Protein AF-A0A061NZW1-F1 (afdb_monomer_lite)

pLDDT: mean 77.8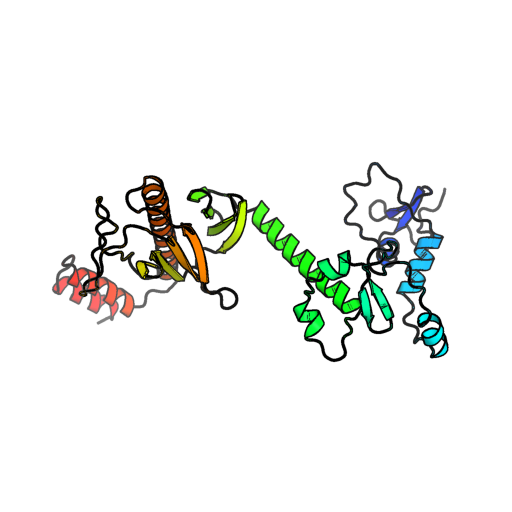5, std 17.26, range [35.78, 98.38]

Secondary structure (DSSP, 8-state):
----B-TTT-PBPPTTSEEE-TTS-EEEHHHHHHTT--SGGGGTTTSS-----HHHHHHHHHHHH------HHHHHHHTSS---B-TTT-PBP-TTPEE-GGG-EE-HHHHHHTT--HHHHHH-TT----HHHHHHHHHHHHHHHHHHHHHHHH---SEEETTTEEEETTTTEEEEEETTEEEEEEEGGGEEEEEEEETTEEEEEEETTEEEEETTTTSTT----SS--S--PPPSEES-EEEEEEES-SSS-EEEEEEE-S-EETTSHHHHHHHHHHHHHHHHHHHHHHHHHHHHHTTS---HHHHHHHHHHHHHTTSS-HHHHHHHHHHHHT-

Foldseek 3Di:
DPQCAAPQPRHHDDPPAWDQAQVRRTHGNVLVVLLVDDPVCVVVPPPDHHHDDPVSSVVSNVVSPDPDDDDPVNLVVLPDPDPQAAPPPRDGEDPQWDAAPSRHTHHPVLQVLLVDDPVNQVPDDVGGDDPVSSVVSNVVSVVVVVVQVVVQVPADFPDDLQQAKGARPPQQKIAGGDSNGGDDIGHLLFFAKKFKAWVRDGQWIDGAPGDIDGPVLPPPPPDPDDDDPDDDPPDQWTQWIWMWTATNDPVDGTDIRTLHNHTDGCPDPSNVSSSVSVVVVNVVSNVSNVVSNVVVVVPDPQQLVNVLVVLVVCVVVVVDDPVVSVVSNCVSVVD

Structure (mmCIF, N/CA/C/O backbone):
data_AF-A0A061NZW1-F1
#
_entry.id   AF-A0A061NZW1-F1
#
loop_
_atom_site.group_PDB
_atom_site.id
_atom_site.type_symbol
_atom_site.label_atom_id
_atom_site.label_alt_id
_atom_site.label_comp_id
_atom_site.label_asym_id
_atom_site.label_entity_id
_atom_site.label_seq_id
_atom_site.pdbx_PDB_ins_code
_atom_site.Cartn_x
_atom_site.Cartn_y
_atom_site.Cartn_z
_atom_site.occupancy
_atom_site.B_iso_or_equiv
_atom_site.auth_seq_id
_atom_site.auth_comp_id
_atom_site.auth_asym_id
_atom_site.auth_atom_id
_atom_site.pdbx_PDB_model_num
ATOM 1 N N . MET A 1 1 ? 26.949 32.125 -50.265 1.00 41.19 1 MET A N 1
ATOM 2 C CA . MET A 1 1 ? 26.186 31.851 -49.025 1.00 41.19 1 MET A CA 1
ATOM 3 C C . MET A 1 1 ? 25.971 30.346 -48.942 1.00 41.19 1 MET A C 1
ATOM 5 O O . MET A 1 1 ? 25.407 29.802 -49.881 1.00 41.19 1 MET A O 1
ATOM 9 N N . LYS A 1 2 ? 26.502 29.656 -47.920 1.00 48.50 2 LYS A N 1
ATOM 10 C CA . LYS A 1 2 ? 26.356 28.191 -47.797 1.00 48.50 2 LYS A CA 1
ATOM 11 C C . LYS A 1 2 ? 24.869 27.856 -47.630 1.00 48.50 2 LYS A C 1
ATOM 13 O O . LYS A 1 2 ? 24.213 28.445 -46.773 1.00 48.50 2 LYS A O 1
ATOM 18 N N . GLN A 1 3 ? 24.340 26.985 -48.485 1.00 53.84 3 GLN A N 1
ATOM 19 C CA . GLN A 1 3 ? 22.943 26.557 -48.442 1.00 53.84 3 GLN A CA 1
ATOM 20 C C . GLN A 1 3 ? 22.656 25.909 -47.078 1.00 53.84 3 GLN A C 1
ATOM 22 O O . GLN A 1 3 ? 23.404 25.052 -46.618 1.00 53.84 3 GLN A O 1
ATOM 27 N N . ASN A 1 4 ? 21.609 26.379 -46.396 1.00 74.00 4 ASN A N 1
ATOM 28 C CA . ASN A 1 4 ? 21.167 25.854 -45.102 1.00 74.00 4 ASN A CA 1
ATOM 29 C C . ASN A 1 4 ? 20.227 24.667 -45.356 1.00 74.00 4 ASN A C 1
ATOM 31 O O . ASN A 1 4 ? 19.026 24.770 -45.114 1.00 74.00 4 ASN A O 1
ATOM 35 N N . THR A 1 5 ? 20.761 23.598 -45.944 1.00 81.25 5 THR A N 1
ATOM 36 C CA . THR A 1 5 ? 20.025 22.396 -46.358 1.00 81.25 5 THR A CA 1
ATOM 37 C C . THR A 1 5 ? 20.584 21.155 -45.669 1.00 81.25 5 THR A C 1
ATOM 39 O O . THR A 1 5 ? 21.762 21.111 -45.315 1.00 81.25 5 THR A O 1
ATOM 42 N N . CYS A 1 6 ? 19.736 20.156 -45.436 1.00 82.12 6 CYS A N 1
ATOM 43 C CA . CYS A 1 6 ? 20.145 18.884 -44.861 1.00 82.12 6 CYS A CA 1
ATOM 44 C C . CYS A 1 6 ? 21.079 18.160 -45.842 1.00 82.12 6 CYS A C 1
ATOM 46 O O . CYS A 1 6 ? 20.743 18.064 -47.017 1.00 82.12 6 CYS A O 1
ATOM 48 N N . PRO A 1 7 ? 22.227 17.618 -45.416 1.00 82.44 7 PRO A N 1
ATOM 49 C CA . PRO A 1 7 ? 23.096 16.866 -46.318 1.00 82.44 7 PRO A CA 1
ATOM 50 C C . PRO A 1 7 ? 22.518 15.501 -46.730 1.00 82.44 7 PRO A C 1
ATOM 52 O O . PRO A 1 7 ? 23.027 14.920 -47.679 1.00 82.44 7 PRO A O 1
ATOM 55 N N . ILE A 1 8 ? 21.483 15.001 -46.038 1.00 82.56 8 ILE A N 1
ATOM 56 C CA . ILE A 1 8 ? 20.879 13.682 -46.290 1.00 82.56 8 ILE A CA 1
ATOM 57 C C . ILE A 1 8 ? 19.712 13.780 -47.284 1.00 82.56 8 ILE A C 1
ATOM 59 O O . ILE A 1 8 ? 19.741 13.099 -48.300 1.00 82.56 8 ILE A O 1
ATOM 63 N N . CYS A 1 9 ? 18.724 14.652 -47.047 1.00 82.94 9 CYS A N 1
ATOM 64 C CA . CYS A 1 9 ? 17.590 14.836 -47.972 1.00 82.94 9 CYS A CA 1
ATOM 65 C C . CYS A 1 9 ? 17.645 16.098 -48.831 1.00 82.94 9 CYS A C 1
ATOM 67 O O . CYS A 1 9 ? 16.766 16.312 -49.657 1.00 82.94 9 CYS A O 1
ATOM 69 N N . HIS A 1 10 ? 18.632 16.969 -48.621 1.00 81.69 10 HIS A N 1
ATOM 70 C CA . HIS A 1 10 ? 18.763 18.254 -49.318 1.00 81.69 10 HIS A CA 1
ATOM 71 C C . HIS A 1 10 ? 17.645 19.281 -49.047 1.00 81.69 10 HIS A C 1
ATOM 73 O O . HIS A 1 10 ? 17.686 20.382 -49.598 1.00 81.69 10 HIS A O 1
ATOM 79 N N . ASP A 1 11 ? 16.729 19.007 -48.110 1.00 79.62 11 ASP A N 1
ATOM 80 C CA . ASP A 1 11 ? 15.683 19.951 -47.703 1.00 79.62 11 ASP A CA 1
ATOM 81 C C . ASP A 1 11 ? 16.214 21.138 -46.901 1.00 79.62 11 ASP A C 1
ATOM 83 O O . ASP A 1 11 ? 17.202 21.051 -46.167 1.00 79.62 11 ASP A O 1
ATOM 87 N N . LYS A 1 12 ? 15.511 22.270 -46.989 1.00 80.38 12 LYS A N 1
ATOM 88 C CA . LYS A 1 12 ? 15.866 23.508 -46.287 1.00 80.38 12 LYS A CA 1
ATOM 89 C C . LYS A 1 12 ? 15.671 23.355 -44.773 1.00 80.38 12 LYS A C 1
ATOM 91 O O . LYS A 1 12 ? 14.577 23.083 -44.291 1.00 80.38 12 LYS A O 1
ATOM 96 N N . LEU A 1 13 ? 16.730 23.597 -44.011 1.00 75.94 13 LEU A N 1
ATOM 97 C CA . LEU A 1 13 ? 16.750 23.463 -42.558 1.00 75.94 13 LEU A CA 1
ATOM 98 C C . LEU A 1 13 ? 16.094 24.675 -41.878 1.00 75.94 13 LEU A C 1
ATOM 100 O O . LEU A 1 13 ? 16.506 25.819 -42.098 1.00 75.94 13 LEU A O 1
ATOM 104 N N . SER A 1 14 ? 15.102 24.435 -41.016 1.00 68.00 14 SER A N 1
ATOM 105 C CA . SER A 1 14 ? 14.501 25.470 -40.162 1.00 68.00 14 SER A CA 1
ATOM 106 C C . SER A 1 14 ? 15.333 25.688 -38.888 1.00 68.00 14 SER A C 1
ATOM 108 O O . SER A 1 14 ? 16.038 24.791 -38.433 1.00 68.00 14 SER A O 1
ATOM 110 N N . LEU A 1 15 ? 15.277 26.888 -38.297 1.00 56.81 15 LEU A N 1
ATOM 111 C CA . LEU A 1 15 ? 16.115 27.279 -37.147 1.00 56.81 15 LEU A CA 1
ATOM 112 C C . LEU A 1 15 ? 15.910 26.426 -35.878 1.00 56.81 15 LEU A C 1
ATOM 114 O O . LEU A 1 15 ? 16.793 26.422 -35.024 1.00 56.81 15 LEU A O 1
ATOM 118 N N . PHE A 1 16 ? 14.789 25.706 -35.764 1.00 54.50 16 PHE A N 1
ATOM 119 C CA . PHE A 1 16 ? 14.368 25.036 -34.527 1.00 54.50 16 PHE A CA 1
ATOM 120 C C . PHE A 1 16 ? 14.287 23.503 -34.616 1.00 54.50 16 PHE A C 1
ATOM 122 O O . PHE A 1 16 ? 14.011 22.871 -33.603 1.00 54.50 16 PHE A O 1
ATOM 129 N N . LYS A 1 17 ? 14.551 22.903 -35.788 1.00 67.44 17 LYS A N 1
ATOM 130 C CA . LYS A 1 17 ? 14.454 21.444 -36.017 1.00 67.44 17 LYS A CA 1
ATOM 131 C C . LYS A 1 17 ? 15.720 20.859 -36.647 1.00 67.44 17 LYS A C 1
ATOM 133 O O . LYS A 1 17 ? 15.669 20.146 -37.651 1.00 67.44 17 LYS A O 1
ATOM 138 N N . THR A 1 18 ? 16.882 21.235 -36.110 1.00 71.94 18 THR A N 1
ATOM 139 C CA . THR A 1 18 ? 18.181 20.746 -36.594 1.00 71.94 18 THR A CA 1
ATOM 140 C C . THR A 1 18 ? 19.082 20.265 -35.475 1.00 71.94 18 THR A C 1
ATOM 142 O O . THR A 1 18 ? 19.218 20.952 -34.463 1.00 71.94 18 THR A O 1
ATOM 145 N N . VAL A 1 19 ? 19.805 19.181 -35.730 1.00 75.19 19 VAL A N 1
ATOM 146 C CA . VAL A 1 19 ? 20.855 18.641 -34.865 1.00 75.19 19 VAL A CA 1
ATOM 147 C C . VAL A 1 19 ? 22.222 18.948 -35.484 1.00 75.19 19 VAL A C 1
ATOM 149 O O . VAL A 1 19 ? 22.425 18.748 -36.680 1.00 75.19 19 VAL A O 1
ATOM 152 N N . LYS A 1 20 ? 23.168 19.470 -34.691 1.00 76.75 20 LYS A N 1
ATOM 153 C CA . LYS A 1 20 ? 24.569 19.654 -35.121 1.00 76.75 20 LYS A CA 1
ATOM 154 C C . LYS A 1 20 ? 25.376 18.398 -34.823 1.00 76.75 20 LYS A C 1
ATOM 156 O O . LYS A 1 20 ? 25.388 17.966 -33.677 1.00 76.75 20 LYS A O 1
ATOM 161 N N . ILE A 1 21 ? 26.083 17.854 -35.801 1.00 74.50 21 ILE A N 1
ATOM 162 C CA . ILE A 1 21 ? 26.919 16.657 -35.630 1.00 74.50 21 ILE A CA 1
ATOM 163 C C . ILE A 1 21 ? 28.394 17.023 -35.362 1.00 74.50 21 ILE A C 1
ATOM 165 O O . ILE A 1 21 ? 28.720 18.202 -35.196 1.00 74.50 21 ILE A O 1
ATOM 169 N N . LYS A 1 22 ? 29.286 16.025 -35.271 1.00 70.19 22 LYS A N 1
ATOM 170 C CA . LYS A 1 22 ? 30.676 16.152 -34.781 1.00 70.19 22 LYS A CA 1
ATOM 171 C C . LYS A 1 22 ? 31.512 17.242 -35.456 1.00 70.19 22 LYS A C 1
ATOM 173 O O . LYS A 1 22 ? 32.289 17.933 -34.795 1.00 70.19 22 LYS A O 1
ATOM 178 N N . ASP A 1 23 ? 31.355 17.390 -36.763 1.00 70.94 23 ASP A N 1
ATOM 179 C CA . ASP A 1 23 ? 32.070 18.349 -37.613 1.00 70.94 23 ASP A CA 1
ATOM 180 C C . ASP A 1 23 ? 31.395 19.739 -37.664 1.00 70.94 23 ASP A C 1
ATOM 182 O O . ASP A 1 23 ? 31.887 20.656 -38.321 1.00 70.94 23 ASP A O 1
ATOM 186 N N . GLY A 1 24 ? 30.282 19.919 -36.942 1.00 71.00 24 GLY A N 1
ATOM 187 C CA . GLY A 1 24 ? 29.481 21.141 -36.921 1.00 71.00 24 GLY A CA 1
ATOM 188 C C . GLY A 1 24 ? 28.407 21.218 -38.010 1.00 71.00 24 GLY A C 1
ATOM 189 O O . GLY A 1 24 ? 27.655 22.200 -38.032 1.00 71.00 24 GLY A O 1
ATOM 190 N N . THR A 1 25 ? 28.297 20.204 -38.873 1.00 80.94 25 THR A N 1
ATOM 191 C CA . THR A 1 25 ? 27.261 20.098 -39.907 1.00 80.94 25 THR A CA 1
ATOM 192 C C . THR A 1 25 ? 25.877 19.968 -39.268 1.00 80.94 25 THR A C 1
ATOM 194 O O . THR A 1 25 ? 25.708 19.315 -38.238 1.00 80.94 25 THR A O 1
ATOM 197 N N . LYS A 1 26 ? 24.868 20.627 -39.851 1.00 83.31 26 LYS A N 1
ATOM 198 C CA . LYS A 1 26 ? 23.476 20.555 -39.385 1.00 83.31 26 LYS A CA 1
ATOM 199 C C . LYS A 1 26 ? 22.697 19.519 -40.191 1.00 83.31 26 LYS A C 1
ATOM 201 O O . LYS A 1 26 ? 22.714 19.560 -41.416 1.00 83.31 26 LYS A O 1
ATOM 206 N N . ILE A 1 27 ? 21.965 18.656 -39.499 1.00 79.81 27 ILE A N 1
ATOM 207 C CA . ILE A 1 27 ? 21.053 17.658 -40.070 1.00 79.81 27 ILE A CA 1
ATOM 208 C C . ILE A 1 27 ? 19.646 17.930 -39.531 1.00 79.81 27 ILE A C 1
ATOM 210 O O . ILE A 1 27 ? 19.505 18.495 -38.445 1.00 79.81 27 ILE A O 1
ATOM 214 N N . CYS A 1 28 ? 18.598 17.615 -40.294 1.00 82.31 28 CYS A N 1
ATOM 215 C CA . CYS A 1 28 ? 17.231 17.746 -39.796 1.00 82.31 28 CYS A CA 1
ATOM 216 C C . CYS A 1 28 ? 16.925 16.672 -38.745 1.00 82.31 28 CYS A C 1
ATOM 218 O O . CYS A 1 28 ? 17.469 15.572 -38.791 1.00 82.31 28 CYS A O 1
ATOM 220 N N . GLU A 1 29 ? 16.017 16.992 -37.832 1.00 79.50 29 GLU A N 1
ATOM 221 C CA . GLU A 1 29 ? 15.600 16.107 -36.739 1.00 79.50 29 GLU A CA 1
ATOM 222 C C . GLU A 1 29 ? 15.079 14.745 -37.239 1.00 79.50 29 GLU A C 1
ATOM 224 O O . GLU A 1 29 ? 15.506 13.724 -36.722 1.00 79.50 29 GLU A O 1
ATOM 229 N N . VAL A 1 30 ? 14.309 14.725 -38.337 1.00 79.00 30 VAL A N 1
ATOM 230 C CA . VAL A 1 30 ? 13.740 13.501 -38.943 1.00 79.00 30 VAL A CA 1
ATOM 231 C C . VAL A 1 30 ? 14.814 12.459 -39.272 1.00 79.00 30 VAL A C 1
ATOM 233 O O . VAL A 1 30 ? 14.788 11.367 -38.726 1.00 79.00 30 VAL A O 1
ATOM 236 N N . HIS A 1 31 ? 15.827 12.802 -40.076 1.00 77.50 31 HIS A N 1
ATOM 237 C CA . HIS A 1 31 ? 16.910 11.858 -40.399 1.00 77.50 31 HIS A CA 1
ATOM 238 C C . HIS A 1 31 ? 17.775 11.477 -39.187 1.00 77.50 31 HIS A C 1
ATOM 240 O O . HIS A 1 31 ? 18.463 10.459 -39.203 1.00 77.50 31 HIS A O 1
ATOM 246 N N . TYR A 1 32 ? 17.784 12.298 -38.137 1.00 75.25 32 TYR A N 1
ATOM 247 C CA . TYR A 1 32 ? 18.481 11.958 -36.901 1.00 75.25 32 TYR A CA 1
ATOM 248 C C . TYR A 1 32 ? 17.695 10.915 -36.085 1.00 75.25 32 TYR A C 1
ATOM 250 O O . TYR A 1 32 ? 18.292 9.979 -35.555 1.00 75.25 32 TYR A O 1
ATOM 258 N N . GLU A 1 33 ? 16.365 11.034 -36.049 1.00 73.88 33 GLU A N 1
ATOM 259 C CA . GLU A 1 33 ? 15.446 10.052 -35.459 1.00 73.88 33 GLU A CA 1
ATOM 260 C C . GLU A 1 33 ? 15.391 8.751 -36.274 1.00 73.88 33 GLU A C 1
ATOM 262 O O . GLU A 1 33 ? 15.458 7.669 -35.697 1.00 73.88 33 GLU A O 1
ATOM 267 N N . GLU A 1 34 ? 15.349 8.828 -37.610 1.00 74.19 34 GLU A N 1
ATOM 268 C CA . GLU A 1 34 ? 15.388 7.664 -38.514 1.00 74.19 34 GLU A CA 1
ATOM 269 C C . GLU A 1 34 ? 16.684 6.855 -38.368 1.00 74.19 34 GLU A C 1
ATOM 271 O O . GLU A 1 34 ? 16.695 5.637 -38.559 1.00 74.19 34 GLU A O 1
ATOM 276 N N . ALA A 1 35 ? 17.776 7.504 -37.952 1.00 66.94 35 ALA A N 1
ATOM 277 C CA . ALA A 1 35 ? 19.018 6.837 -37.567 1.00 66.94 35 ALA A CA 1
ATOM 278 C C . ALA A 1 35 ? 18.944 6.140 -36.185 1.00 66.94 35 ALA A C 1
ATOM 280 O O . ALA A 1 35 ? 19.960 5.620 -35.707 1.00 66.94 35 ALA A O 1
ATOM 281 N N . GLY A 1 36 ? 17.772 6.132 -35.538 1.00 61.72 36 GLY A N 1
ATOM 282 C CA . GLY A 1 36 ? 17.485 5.455 -34.273 1.00 61.72 36 GLY A CA 1
ATOM 283 C C . GLY A 1 36 ? 18.112 6.121 -33.049 1.00 61.72 36 GLY A C 1
ATOM 284 O O . GLY A 1 36 ? 18.494 5.420 -32.113 1.00 61.72 36 GLY A O 1
ATOM 285 N N . ILE A 1 37 ? 18.309 7.444 -33.069 1.00 66.38 37 ILE A N 1
ATOM 286 C CA . ILE A 1 37 ? 18.966 8.187 -31.983 1.00 66.38 37 ILE A CA 1
ATOM 287 C C . ILE A 1 37 ? 17.929 9.005 -31.208 1.00 66.38 37 ILE A C 1
ATOM 289 O O . ILE A 1 37 ? 17.275 9.878 -31.774 1.00 66.38 37 ILE A O 1
ATOM 293 N N . ASP A 1 38 ? 17.819 8.749 -29.903 1.00 60.09 38 ASP A N 1
ATOM 294 C CA . ASP A 1 38 ? 16.888 9.444 -29.011 1.00 60.09 38 ASP A CA 1
ATOM 295 C C . ASP A 1 38 ? 17.298 10.918 -28.780 1.00 60.09 38 ASP A C 1
ATOM 297 O O . ASP A 1 38 ? 18.464 11.259 -28.534 1.00 60.09 38 ASP A O 1
ATOM 301 N N . LEU A 1 39 ? 16.313 11.812 -28.877 1.00 56.22 39 LEU A N 1
ATOM 302 C CA . LEU A 1 39 ? 16.433 13.259 -28.679 1.00 56.22 39 LEU A CA 1
ATOM 303 C C . LEU A 1 39 ? 16.236 13.682 -27.216 1.00 56.22 39 LEU A C 1
ATOM 305 O O . LEU A 1 39 ? 16.453 14.855 -26.892 1.00 56.22 39 LEU A O 1
ATOM 309 N N . SER A 1 40 ? 15.852 12.753 -26.335 1.00 51.25 40 SER A N 1
ATOM 310 C CA . SER A 1 40 ? 15.641 12.998 -24.904 1.00 51.25 40 SER A CA 1
ATOM 311 C C . SER A 1 40 ? 16.906 13.463 -24.165 1.00 51.25 40 SER A C 1
ATOM 313 O O . SER A 1 40 ? 16.801 14.211 -23.195 1.00 51.25 40 SER A O 1
ATOM 315 N N . GLU A 1 41 ? 18.117 13.196 -24.677 1.00 47.22 41 GLU A N 1
ATOM 316 C CA . GLU A 1 41 ? 19.360 13.732 -24.090 1.00 47.22 41 GLU A CA 1
ATOM 317 C C . GLU A 1 41 ? 19.633 15.215 -24.458 1.00 47.22 41 GLU A C 1
ATOM 319 O O . GLU A 1 41 ? 20.773 15.683 -24.398 1.00 47.22 41 GLU A O 1
ATOM 324 N N . ARG A 1 42 ? 18.618 15.999 -24.861 1.00 45.31 42 ARG A N 1
ATOM 325 C CA . ARG A 1 42 ? 18.750 17.446 -25.154 1.00 45.31 42 ARG A CA 1
ATOM 326 C C . ARG A 1 42 ? 19.202 18.287 -23.950 1.00 45.31 42 ARG A C 1
ATOM 328 O O . ARG A 1 42 ? 19.702 19.389 -24.169 1.00 45.31 42 ARG A O 1
ATOM 335 N N . ILE A 1 43 ? 19.061 17.798 -22.715 1.00 43.53 43 ILE A N 1
ATOM 336 C CA . ILE A 1 43 ? 19.328 18.582 -21.494 1.00 43.53 43 ILE A CA 1
ATOM 337 C C . ILE A 1 43 ? 20.820 18.579 -21.089 1.00 43.53 43 ILE A C 1
ATOM 339 O O . ILE A 1 43 ? 21.302 19.591 -20.585 1.00 43.53 43 ILE A O 1
ATOM 343 N N . ASP A 1 44 ? 21.608 17.556 -21.449 1.00 40.81 44 ASP A N 1
ATOM 344 C CA . ASP A 1 44 ? 23.046 17.491 -21.102 1.00 40.81 44 ASP A CA 1
ATOM 345 C C . ASP A 1 44 ? 24.001 18.021 -22.196 1.00 40.81 44 ASP A C 1
ATOM 347 O O . ASP A 1 44 ? 25.216 18.157 -22.009 1.00 40.81 44 ASP A O 1
ATOM 351 N N . ARG A 1 45 ? 23.470 18.399 -23.364 1.00 45.47 45 ARG A N 1
ATOM 352 C CA . ARG A 1 45 ? 24.257 18.674 -24.585 1.00 45.47 45 ARG A CA 1
ATOM 353 C C . ARG A 1 45 ? 24.674 20.134 -24.801 1.00 45.47 45 ARG A C 1
ATOM 355 O O . ARG A 1 45 ? 24.885 20.556 -25.936 1.00 45.47 45 ARG A O 1
ATOM 362 N N . ILE A 1 46 ? 24.874 20.914 -23.737 1.00 44.59 46 ILE A N 1
ATOM 363 C CA . ILE A 1 46 ? 25.604 22.197 -23.849 1.00 44.59 46 ILE A CA 1
ATOM 364 C C . ILE A 1 46 ? 27.131 21.978 -23.777 1.00 44.59 46 ILE A C 1
ATOM 366 O O . ILE A 1 46 ? 27.893 22.851 -24.193 1.00 44.59 46 ILE A O 1
ATOM 370 N N . LYS A 1 47 ? 27.615 20.806 -23.326 1.00 43.88 47 LYS A N 1
ATOM 371 C CA . LYS A 1 47 ? 29.054 20.597 -23.059 1.00 43.88 47 LYS A CA 1
ATOM 372 C C . LYS A 1 47 ? 29.781 19.516 -23.865 1.00 43.88 47 LYS A C 1
ATOM 374 O O . LYS A 1 47 ? 31.007 19.536 -23.839 1.00 43.88 47 LYS A O 1
ATOM 379 N N . ASN A 1 48 ? 29.116 18.645 -24.628 1.00 40.94 48 ASN A N 1
ATOM 380 C CA . ASN A 1 48 ? 29.821 17.626 -25.421 1.00 40.94 48 ASN A CA 1
ATOM 381 C C . ASN A 1 48 ? 29.320 17.533 -26.867 1.00 40.94 48 ASN A C 1
ATOM 383 O O . ASN A 1 48 ? 28.127 17.436 -27.136 1.00 40.94 48 ASN A O 1
ATOM 387 N N . LYS A 1 49 ? 30.271 17.595 -27.806 1.00 47.84 49 LYS A N 1
ATOM 388 C CA . LYS A 1 49 ? 30.058 17.480 -29.254 1.00 47.84 49 LYS A CA 1
ATOM 389 C C . LYS A 1 49 ? 29.487 16.095 -29.585 1.00 47.84 49 LYS A C 1
ATOM 391 O O . LYS A 1 49 ? 30.072 15.092 -29.190 1.00 47.84 49 LYS A O 1
ATOM 396 N N . ASN A 1 50 ? 28.387 16.054 -30.340 1.00 53.50 50 ASN A N 1
ATOM 397 C CA . ASN A 1 50 ? 27.793 14.824 -30.879 1.00 53.50 50 ASN A CA 1
ATOM 398 C C . ASN A 1 50 ? 28.849 13.974 -31.620 1.00 53.50 50 ASN A C 1
ATOM 400 O O . ASN A 1 50 ? 29.685 14.523 -32.334 1.00 53.50 50 ASN A O 1
ATOM 404 N N . HIS A 1 51 ? 28.814 12.648 -31.455 1.00 62.44 51 HIS A N 1
ATOM 405 C CA . HIS A 1 51 ? 29.883 11.741 -31.903 1.00 62.44 51 HIS A CA 1
ATOM 406 C C . HIS A 1 51 ? 29.775 11.240 -33.353 1.00 62.44 51 HIS A C 1
ATOM 408 O O . HIS A 1 51 ? 30.758 10.682 -33.839 1.00 62.44 51 HIS A O 1
ATOM 414 N N . PHE A 1 52 ? 28.651 11.469 -34.038 1.00 64.19 52 PHE A N 1
ATOM 415 C CA . PHE A 1 52 ? 28.357 10.836 -35.330 1.00 64.19 52 PHE A CA 1
ATOM 416 C C . PHE A 1 52 ? 28.745 11.692 -36.550 1.00 64.19 52 PHE A C 1
ATOM 418 O O . PHE A 1 52 ? 28.668 12.925 -36.490 1.00 64.19 52 PHE A O 1
ATOM 425 N N . SER A 1 53 ? 29.163 11.053 -37.645 1.00 73.94 53 SER A N 1
ATOM 426 C CA . SER A 1 53 ? 29.378 11.655 -38.974 1.00 73.94 53 SER A CA 1
ATOM 427 C C . SER A 1 53 ? 28.128 11.545 -39.866 1.00 73.94 53 SER A C 1
ATOM 429 O O . SER A 1 53 ? 27.169 10.856 -39.524 1.00 73.94 53 SER A O 1
ATOM 431 N N . VAL A 1 54 ? 28.116 12.233 -41.018 1.00 71.94 54 VAL A N 1
ATOM 432 C CA . VAL A 1 54 ? 27.019 12.112 -42.003 1.00 71.94 54 VAL A CA 1
ATOM 433 C C . VAL A 1 54 ? 26.929 10.682 -42.543 1.00 71.94 54 VAL A C 1
ATOM 435 O O . VAL A 1 54 ? 25.836 10.124 -42.594 1.00 71.94 54 VAL A O 1
ATOM 438 N N . ASP A 1 55 ? 28.072 10.079 -42.874 1.00 72.50 55 ASP A N 1
ATOM 439 C CA . ASP A 1 55 ? 28.142 8.728 -43.441 1.00 72.50 55 ASP A CA 1
ATOM 440 C C . ASP A 1 55 ? 27.616 7.672 -42.453 1.00 72.50 55 ASP A C 1
ATOM 442 O O . ASP A 1 55 ? 26.890 6.758 -42.837 1.00 72.50 55 ASP A O 1
ATOM 446 N N . GLU A 1 56 ? 27.913 7.830 -41.156 1.00 69.81 56 GLU A N 1
ATOM 447 C CA . GLU A 1 56 ? 27.413 6.943 -40.093 1.00 69.81 56 GLU A CA 1
ATOM 448 C C . GLU A 1 56 ? 25.889 7.024 -39.934 1.00 69.81 56 GLU A C 1
ATOM 450 O O . GLU A 1 56 ? 25.236 6.023 -39.636 1.00 69.81 56 GLU A O 1
ATOM 455 N N . LEU A 1 57 ? 25.305 8.206 -40.147 1.00 71.62 57 LEU A N 1
ATOM 456 C CA . LEU A 1 57 ? 23.855 8.388 -40.105 1.00 71.62 57 LEU A CA 1
ATOM 457 C C . LEU A 1 57 ? 23.184 7.800 -41.350 1.00 71.62 57 LEU A C 1
ATOM 459 O O . LEU A 1 57 ? 22.162 7.132 -41.224 1.00 71.62 57 LEU A O 1
ATOM 463 N N . GLN A 1 58 ? 23.773 7.980 -42.535 1.00 74.50 58 GLN A N 1
ATOM 464 C CA . GLN A 1 58 ? 23.259 7.397 -43.779 1.00 74.50 58 GLN A CA 1
ATOM 465 C C . GLN A 1 58 ? 23.303 5.861 -43.775 1.00 74.50 58 GLN A C 1
ATOM 467 O O . GLN A 1 58 ? 22.346 5.224 -44.220 1.00 74.50 58 GLN A O 1
ATOM 472 N N . ASP A 1 59 ? 24.366 5.260 -43.234 1.00 71.62 59 ASP A N 1
ATOM 473 C CA . ASP A 1 59 ? 24.478 3.804 -43.067 1.00 71.62 59 ASP A CA 1
ATOM 474 C C . ASP A 1 59 ? 23.390 3.257 -42.125 1.00 71.62 59 ASP A C 1
ATOM 476 O O . ASP A 1 59 ? 22.744 2.251 -42.423 1.00 71.62 59 ASP A O 1
ATOM 480 N N . ARG A 1 60 ? 23.118 3.959 -41.018 1.00 71.38 60 ARG A N 1
ATOM 481 C CA . ARG A 1 60 ? 22.041 3.604 -40.080 1.00 71.38 60 ARG A CA 1
ATOM 482 C C . ARG A 1 60 ? 20.651 3.713 -40.702 1.00 71.38 60 ARG A C 1
ATOM 484 O O . ARG A 1 60 ? 19.861 2.785 -40.556 1.00 71.38 60 ARG A O 1
ATOM 491 N N . ILE A 1 61 ? 20.370 4.799 -41.422 1.00 69.31 61 ILE A N 1
ATOM 492 C CA . ILE A 1 61 ? 19.093 4.983 -42.128 1.00 69.31 61 ILE A CA 1
ATOM 493 C C . ILE A 1 61 ? 18.902 3.857 -43.150 1.00 69.31 61 ILE A C 1
ATOM 495 O O . ILE A 1 61 ? 17.877 3.189 -43.143 1.00 69.31 61 ILE A O 1
ATOM 499 N N . SER A 1 62 ? 19.920 3.561 -43.962 1.00 64.81 62 SER A N 1
ATOM 500 C CA . SER A 1 62 ? 19.844 2.516 -44.996 1.00 64.81 62 SER A CA 1
ATOM 501 C C . SER A 1 62 ? 19.546 1.122 -44.421 1.00 64.81 62 SER A C 1
ATOM 503 O O . SER A 1 62 ? 18.777 0.361 -45.013 1.00 64.81 62 SER A O 1
ATOM 505 N N . LYS A 1 63 ? 20.104 0.801 -43.245 1.00 64.94 63 LYS A N 1
ATOM 506 C CA . LYS A 1 63 ? 19.846 -0.452 -42.511 1.00 64.94 63 LYS A CA 1
ATOM 507 C C . LYS A 1 63 ? 18.456 -0.517 -41.877 1.00 64.94 63 LYS A C 1
ATOM 509 O O . LYS A 1 63 ? 17.927 -1.610 -41.717 1.00 64.94 63 LYS A O 1
ATOM 514 N N . ASN A 1 64 ? 17.867 0.628 -41.538 1.00 57.19 64 ASN A N 1
ATOM 515 C CA . ASN A 1 64 ? 16.510 0.706 -40.994 1.00 57.19 64 ASN A CA 1
ATOM 516 C C . ASN A 1 64 ? 15.431 0.693 -42.096 1.00 57.19 64 ASN A C 1
ATOM 518 O O . ASN A 1 64 ? 14.305 0.277 -41.835 1.00 57.19 64 ASN A O 1
ATOM 522 N N . SER A 1 65 ? 15.766 1.109 -43.324 1.00 48.81 65 SER A N 1
ATOM 523 C CA . SER A 1 65 ? 14.825 1.201 -44.455 1.00 48.81 65 SER A CA 1
ATOM 524 C C . SER A 1 65 ? 14.658 -0.092 -45.264 1.00 48.81 65 SER A C 1
ATOM 526 O O . SER A 1 65 ? 13.675 -0.234 -45.990 1.00 48.81 65 SER A O 1
ATOM 528 N N . THR A 1 66 ? 15.603 -1.032 -45.188 1.00 40.47 66 THR A N 1
ATOM 529 C CA . THR A 1 66 ? 15.594 -2.264 -45.993 1.00 40.47 66 THR A CA 1
ATOM 530 C C . THR A 1 66 ? 15.037 -3.444 -45.197 1.00 40.47 66 THR A C 1
ATOM 532 O O . THR A 1 66 ? 15.751 -4.183 -44.529 1.00 40.47 66 THR A O 1
ATOM 535 N N . THR A 1 67 ? 13.727 -3.669 -45.311 1.00 44.81 67 THR A N 1
ATOM 536 C CA . THR A 1 67 ? 13.137 -5.002 -45.100 1.00 44.81 67 THR A CA 1
ATOM 537 C C . THR A 1 67 ? 13.368 -5.844 -46.361 1.00 44.81 67 THR A C 1
ATOM 539 O O . THR A 1 67 ? 12.445 -6.117 -47.122 1.00 44.81 67 THR A O 1
ATOM 542 N N . GLU A 1 68 ? 14.618 -6.232 -46.625 1.00 41.72 68 GLU A N 1
ATOM 543 C CA . GLU A 1 68 ? 14.918 -7.250 -47.638 1.00 41.72 68 GLU A CA 1
ATOM 544 C C . GLU A 1 68 ? 14.883 -8.643 -46.996 1.00 41.72 68 GLU A C 1
ATOM 546 O O . GLU A 1 68 ? 15.510 -8.903 -45.968 1.00 41.72 68 GLU A O 1
ATOM 551 N N . LEU A 1 69 ? 14.093 -9.538 -47.595 1.00 44.25 69 LEU A N 1
ATOM 552 C CA . LEU A 1 69 ? 14.017 -10.955 -47.246 1.00 44.25 69 LEU A CA 1
ATOM 553 C C . LEU A 1 69 ? 15.407 -11.589 -47.408 1.00 44.25 69 LEU A C 1
ATOM 555 O O . LEU A 1 69 ? 15.894 -11.751 -48.525 1.00 44.25 69 LEU A O 1
ATOM 559 N N . LEU A 1 70 ? 16.030 -11.934 -46.281 1.00 43.94 70 LEU A N 1
ATOM 560 C CA . LEU A 1 70 ? 17.348 -12.567 -46.216 1.00 43.94 70 LEU A CA 1
ATOM 561 C C . LEU A 1 70 ? 17.343 -13.926 -46.928 1.00 43.94 70 LEU A C 1
ATOM 563 O O . LEU A 1 70 ? 16.417 -14.722 -46.761 1.00 43.94 70 LEU A O 1
ATOM 567 N N . THR A 1 71 ? 18.397 -14.206 -47.695 1.00 47.56 71 THR A N 1
ATOM 568 C CA . THR A 1 71 ? 18.580 -15.492 -48.380 1.00 47.56 71 THR A CA 1
ATOM 569 C C . THR A 1 71 ? 19.203 -16.539 -47.448 1.00 47.56 71 THR A C 1
ATOM 571 O O . THR A 1 71 ? 19.857 -16.205 -46.459 1.00 47.56 71 THR A O 1
ATOM 574 N N . ASP A 1 72 ? 19.076 -17.829 -47.774 1.00 46.31 72 ASP A N 1
ATOM 575 C CA . ASP A 1 72 ? 19.672 -18.925 -46.986 1.00 46.31 72 ASP A CA 1
ATOM 576 C C . ASP A 1 72 ? 21.214 -18.835 -46.877 1.00 46.31 72 ASP A C 1
ATOM 578 O O . ASP A 1 72 ? 21.816 -19.401 -45.959 1.00 46.31 72 ASP A O 1
ATOM 582 N N . SER A 1 73 ? 21.884 -18.092 -47.771 1.00 45.62 73 SER A N 1
ATOM 583 C CA . SER A 1 73 ? 23.312 -17.768 -47.633 1.00 45.62 73 SER A CA 1
ATOM 584 C C . SER A 1 73 ? 23.592 -16.688 -46.585 1.00 45.62 73 SER A C 1
ATOM 586 O O . SER A 1 73 ? 24.619 -16.764 -45.909 1.00 45.62 73 SER A O 1
ATOM 588 N N . ASP A 1 74 ? 22.670 -15.744 -46.384 1.00 44.19 74 ASP A N 1
ATOM 589 C CA . ASP A 1 74 ? 22.771 -14.718 -45.339 1.00 44.19 74 ASP A CA 1
ATOM 590 C C . ASP A 1 74 ? 22.527 -15.331 -43.953 1.00 44.19 74 ASP A C 1
ATOM 592 O O . ASP A 1 74 ? 23.240 -15.022 -42.995 1.00 44.19 74 ASP A O 1
ATOM 596 N N . LEU A 1 75 ? 21.611 -16.305 -43.861 1.00 44.56 75 LEU A N 1
ATOM 597 C CA . LEU A 1 75 ? 21.385 -17.098 -42.646 1.00 44.56 75 LEU A CA 1
ATOM 598 C C . LEU A 1 75 ? 22.642 -17.875 -42.215 1.00 44.56 75 LEU A C 1
ATOM 600 O O . LEU A 1 75 ? 22.947 -17.964 -41.025 1.00 44.56 75 LEU A O 1
ATOM 604 N N . ASN A 1 76 ? 23.412 -18.393 -43.176 1.00 43.41 76 ASN A N 1
ATOM 605 C CA . ASN A 1 76 ? 24.633 -19.159 -42.911 1.00 43.41 76 ASN A CA 1
ATOM 606 C C . ASN A 1 76 ? 25.861 -18.293 -42.566 1.00 43.41 76 ASN A C 1
ATOM 608 O O . ASN A 1 76 ? 26.828 -18.803 -41.997 1.00 43.41 76 ASN A O 1
ATOM 612 N N . LEU A 1 77 ? 25.837 -16.982 -42.840 1.00 41.28 77 LEU A N 1
ATOM 613 C CA . LEU A 1 77 ? 26.877 -16.057 -42.365 1.00 41.28 77 LEU A CA 1
ATOM 614 C C . LEU A 1 77 ? 26.636 -15.614 -40.907 1.00 41.28 77 LEU A C 1
ATOM 616 O O . LEU A 1 77 ? 27.588 -15.335 -40.170 1.00 41.28 77 LEU A O 1
ATOM 620 N N . ILE A 1 78 ? 25.370 -15.605 -40.476 1.00 46.62 78 ILE A N 1
ATOM 621 C CA . ILE A 1 78 ? 24.928 -15.239 -39.120 1.00 46.62 78 ILE A CA 1
ATOM 622 C C . ILE A 1 78 ? 25.168 -16.385 -38.115 1.00 46.62 78 ILE A C 1
ATOM 624 O O . ILE A 1 78 ? 25.389 -16.135 -36.929 1.00 46.62 78 ILE A O 1
ATOM 628 N N . THR A 1 79 ? 25.255 -17.639 -38.568 1.00 41.19 79 THR A N 1
ATOM 629 C CA . THR A 1 79 ? 25.464 -18.818 -37.703 1.00 41.19 79 THR A CA 1
ATOM 630 C C . THR A 1 79 ? 26.923 -19.084 -37.299 1.00 41.19 79 THR A C 1
ATOM 632 O O . THR A 1 79 ? 27.215 -20.101 -36.667 1.00 41.19 79 THR A O 1
ATOM 635 N N . SER A 1 80 ? 27.860 -18.153 -37.534 1.00 41.16 80 SER A N 1
ATOM 636 C CA . SER A 1 80 ? 29.217 -18.238 -36.970 1.00 41.16 80 SER A CA 1
ATOM 637 C C . SER A 1 80 ? 29.389 -17.303 -35.766 1.00 41.16 80 SER A C 1
ATOM 639 O O . SER A 1 80 ? 29.458 -16.091 -35.903 1.00 41.16 80 SER A O 1
ATOM 641 N N . ASN A 1 81 ? 29.442 -17.886 -34.566 1.00 52.28 81 ASN A N 1
ATOM 642 C CA . ASN A 1 81 ? 30.029 -17.459 -33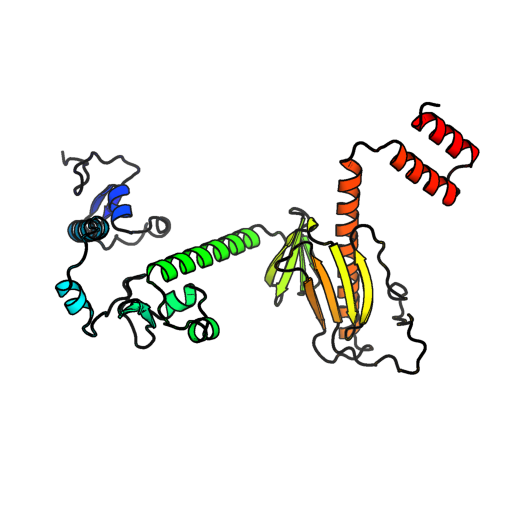.279 1.00 52.28 81 ASN A CA 1
ATOM 643 C C . ASN A 1 81 ? 30.686 -16.044 -33.102 1.00 52.28 81 ASN A C 1
ATOM 645 O O . ASN A 1 81 ? 31.705 -15.926 -32.419 1.00 52.28 81 ASN A O 1
ATOM 649 N N . LYS A 1 82 ? 30.153 -14.947 -33.663 1.00 58.12 82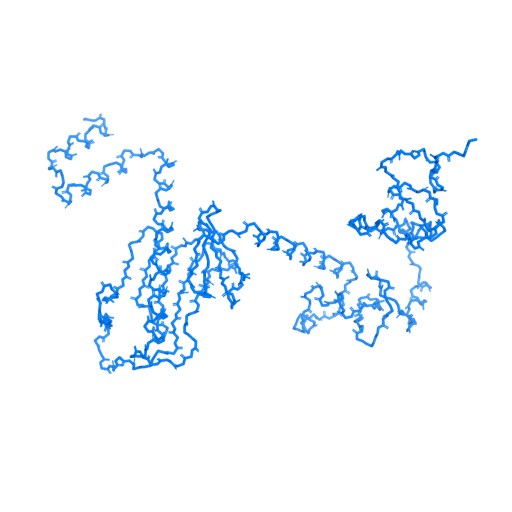 LYS A N 1
ATOM 650 C CA . LYS A 1 82 ? 30.864 -13.652 -33.783 1.00 58.12 82 LYS A CA 1
ATOM 651 C C . LYS A 1 82 ? 30.056 -12.403 -33.444 1.00 58.12 82 LYS A C 1
ATOM 653 O O . LYS A 1 82 ? 30.622 -11.313 -33.536 1.00 58.12 82 LYS A O 1
ATOM 658 N N . GLN A 1 83 ? 28.807 -12.499 -32.985 1.00 74.38 83 GLN A N 1
ATOM 659 C CA . GLN A 1 83 ? 28.151 -11.310 -32.439 1.00 74.38 83 GLN A CA 1
ATOM 660 C C . GLN A 1 83 ? 28.906 -10.843 -31.182 1.00 74.38 83 GLN A C 1
ATOM 662 O O . GLN A 1 83 ? 28.918 -11.515 -30.145 1.00 74.38 83 GLN A O 1
ATOM 667 N N . LYS A 1 84 ? 29.608 -9.713 -31.322 1.00 84.56 84 LYS A N 1
ATOM 668 C CA . LYS A 1 84 ? 30.452 -9.087 -30.291 1.00 84.56 84 LYS A CA 1
ATOM 669 C C . LYS A 1 84 ? 29.813 -7.844 -29.682 1.00 84.56 84 LYS A C 1
ATOM 671 O O . LYS A 1 84 ? 30.343 -7.347 -28.695 1.00 84.56 84 LYS A O 1
ATOM 676 N N . ILE A 1 85 ? 28.724 -7.349 -30.262 1.00 88.00 85 ILE A N 1
ATOM 677 C CA . ILE A 1 85 ? 28.050 -6.111 -29.874 1.00 88.00 85 ILE A CA 1
ATOM 678 C C . ILE A 1 85 ? 26.576 -6.416 -29.599 1.00 88.00 85 ILE A C 1
ATOM 680 O O . ILE A 1 85 ? 25.957 -7.213 -30.309 1.00 88.00 85 ILE A O 1
ATOM 684 N N . CYS A 1 86 ? 26.048 -5.819 -28.534 1.00 87.81 86 CYS A N 1
ATOM 685 C CA . CYS A 1 86 ? 24.649 -5.910 -28.155 1.00 87.81 86 CYS A CA 1
ATOM 686 C C . CYS A 1 86 ? 23.795 -5.089 -29.134 1.00 87.81 86 CYS A C 1
ATOM 688 O O . CYS A 1 86 ? 24.078 -3.908 -29.302 1.00 87.81 86 CYS A O 1
ATOM 690 N N . PRO A 1 87 ? 22.727 -5.653 -29.718 1.00 87.81 87 PRO A N 1
ATOM 691 C CA . PRO A 1 87 ? 21.899 -4.955 -30.701 1.00 87.81 87 PRO A CA 1
ATOM 692 C C . PRO A 1 87 ? 20.955 -3.912 -30.073 1.00 87.81 87 PRO A C 1
ATOM 694 O O . PRO A 1 87 ? 20.270 -3.196 -30.797 1.00 87.81 87 PRO A O 1
ATOM 697 N N . ILE A 1 88 ? 20.873 -3.848 -28.738 1.00 88.75 88 ILE A N 1
ATOM 698 C CA . ILE A 1 88 ? 20.004 -2.904 -28.018 1.00 88.75 88 ILE A CA 1
ATOM 699 C C . ILE A 1 88 ? 20.761 -1.628 -27.623 1.00 88.75 88 ILE A C 1
ATOM 701 O O . ILE A 1 88 ? 20.196 -0.547 -27.710 1.00 88.75 88 ILE A O 1
ATOM 705 N N . CYS A 1 89 ? 22.035 -1.733 -27.227 1.00 89.75 89 CYS A N 1
ATOM 706 C CA . CYS A 1 89 ? 22.810 -0.599 -26.697 1.00 89.75 89 CYS A CA 1
ATOM 707 C C . CYS A 1 89 ? 24.156 -0.347 -27.375 1.00 89.75 89 CYS A C 1
ATOM 709 O O . CYS A 1 89 ? 24.943 0.463 -26.882 1.00 89.75 89 CYS A O 1
ATOM 711 N N . ASP A 1 90 ? 24.481 -1.109 -28.418 1.00 88.00 90 ASP A N 1
ATOM 712 C CA . ASP A 1 90 ? 25.746 -1.031 -29.150 1.00 88.00 90 ASP A CA 1
ATOM 713 C C . ASP A 1 90 ? 27.017 -1.235 -28.290 1.00 88.00 90 ASP A C 1
ATOM 715 O O . ASP A 1 90 ? 28.140 -0.996 -28.736 1.00 88.00 90 ASP A O 1
ATOM 719 N N . GLN A 1 91 ? 26.880 -1.754 -27.061 1.00 87.69 91 GLN A N 1
ATOM 720 C CA . GLN A 1 91 ? 28.012 -2.080 -26.189 1.00 87.69 91 GLN A CA 1
ATOM 721 C C . GLN A 1 91 ? 28.591 -3.463 -26.488 1.00 87.69 91 GLN A C 1
ATOM 723 O O . GLN A 1 91 ? 27.886 -4.399 -26.881 1.00 87.69 91 GLN A O 1
ATOM 728 N N . LYS A 1 92 ? 29.894 -3.622 -26.238 1.00 89.31 92 LYS A N 1
ATOM 729 C CA . LYS A 1 92 ? 30.591 -4.903 -26.397 1.00 89.31 92 LYS A CA 1
ATOM 730 C C . LYS A 1 92 ? 30.007 -5.959 -25.452 1.00 89.31 92 LYS A C 1
ATOM 732 O O . LYS A 1 92 ? 29.928 -5.756 -24.244 1.00 89.31 92 LYS A O 1
ATOM 737 N N . LEU A 1 93 ? 29.648 -7.114 -26.002 1.00 85.88 93 LEU A N 1
ATOM 738 C CA . LEU A 1 93 ? 29.116 -8.244 -25.248 1.00 85.88 93 LEU A CA 1
ATOM 739 C C . LEU A 1 93 ? 30.211 -8.892 -24.395 1.00 85.88 93 LEU A C 1
ATOM 741 O O . LEU A 1 93 ? 31.270 -9.279 -24.901 1.00 85.88 93 LEU A O 1
ATOM 745 N N . THR A 1 94 ? 29.919 -9.048 -23.108 1.00 84.69 94 THR A N 1
ATOM 746 C CA . THR A 1 94 ? 30.760 -9.745 -22.130 1.00 84.69 94 THR A CA 1
ATOM 747 C C . THR A 1 94 ? 30.389 -11.233 -22.058 1.00 84.69 94 THR A C 1
ATOM 749 O O . THR A 1 94 ? 29.685 -11.758 -22.927 1.00 84.69 94 THR A O 1
ATOM 752 N N . LEU A 1 95 ? 30.920 -11.951 -21.062 1.00 82.12 95 LEU A N 1
ATOM 753 C CA . LEU A 1 95 ? 30.663 -13.380 -20.872 1.00 82.12 95 LEU A CA 1
ATOM 754 C C . LEU A 1 95 ? 29.184 -13.672 -20.557 1.00 82.12 95 LEU A C 1
ATOM 756 O O . LEU A 1 95 ? 28.659 -14.666 -21.043 1.00 82.12 95 LEU A O 1
ATOM 760 N N . LEU A 1 96 ? 28.510 -12.776 -19.829 1.00 82.38 96 LEU A N 1
ATOM 761 C CA . LEU A 1 96 ? 27.143 -12.942 -19.307 1.00 82.38 96 LEU A CA 1
ATOM 762 C C . LEU A 1 96 ? 26.041 -12.581 -20.324 1.00 82.38 96 LEU A C 1
ATOM 764 O O . LEU A 1 96 ? 24.939 -12.178 -19.974 1.00 82.38 96 LEU A O 1
ATOM 768 N N . LYS A 1 97 ? 26.333 -12.687 -21.621 1.00 85.38 97 LYS A N 1
ATOM 769 C CA . LYS A 1 97 ? 25.341 -12.445 -22.679 1.00 85.38 97 LYS A CA 1
ATOM 770 C C . LYS A 1 97 ? 24.347 -13.599 -22.781 1.00 85.38 97 LYS A C 1
ATOM 772 O O . LYS A 1 97 ? 24.748 -14.759 -22.721 1.00 85.38 97 LYS A O 1
ATOM 777 N N . GLN A 1 98 ? 23.092 -13.269 -23.055 1.00 85.31 98 GLN A N 1
ATOM 778 C CA . GLN A 1 98 ? 22.052 -14.247 -23.342 1.00 85.31 98 GLN A CA 1
ATOM 779 C C . GLN A 1 98 ? 21.867 -14.424 -24.840 1.00 85.31 98 GLN A C 1
ATOM 781 O O . GLN A 1 98 ? 21.972 -13.464 -25.605 1.00 85.31 98 GLN A O 1
ATOM 786 N N . THR A 1 99 ? 21.630 -15.667 -25.253 1.00 85.62 99 THR A N 1
ATOM 787 C CA . THR A 1 99 ? 21.360 -16.012 -26.652 1.00 85.62 99 THR A CA 1
ATOM 788 C C . THR A 1 99 ? 19.853 -16.150 -26.836 1.00 85.62 99 THR A C 1
ATOM 790 O O . THR A 1 99 ? 19.197 -16.886 -26.108 1.00 85.62 99 THR A O 1
ATOM 793 N N . LEU A 1 100 ? 19.330 -15.373 -27.773 1.00 83.94 100 LEU A N 1
ATOM 794 C CA . LEU A 1 100 ? 17.940 -15.251 -28.181 1.00 83.94 100 LEU A CA 1
ATOM 795 C C . LEU A 1 100 ? 17.664 -16.095 -29.430 1.00 83.94 100 LEU A C 1
ATOM 797 O O . LEU A 1 100 ? 18.568 -16.722 -29.993 1.00 83.94 100 LEU A O 1
ATOM 801 N N . LYS A 1 101 ? 16.421 -16.006 -29.916 1.00 82.25 101 LYS A N 1
ATOM 802 C CA . LYS A 1 101 ? 15.962 -16.707 -31.113 1.00 82.25 101 LYS A CA 1
ATOM 803 C C . LYS A 1 101 ? 16.813 -16.397 -32.324 1.00 82.25 101 LYS A C 1
ATOM 805 O O . LYS A 1 101 ? 17.079 -15.231 -32.611 1.00 82.25 101 LYS A O 1
ATOM 810 N N . GLY A 1 102 ? 17.240 -17.442 -33.031 1.00 75.00 102 GLY A N 1
ATOM 811 C CA . GLY A 1 102 ? 18.083 -17.294 -34.221 1.00 75.00 102 GLY A CA 1
ATOM 812 C C . GLY A 1 102 ? 19.536 -16.905 -33.921 1.00 75.00 102 GLY A C 1
ATOM 813 O O . GLY A 1 102 ? 20.226 -16.394 -34.799 1.00 75.00 102 GLY A O 1
ATOM 814 N N . GLY A 1 103 ? 20.020 -17.130 -32.694 1.00 79.00 103 GLY A N 1
ATOM 815 C CA . GLY A 1 103 ? 21.431 -16.952 -32.330 1.00 79.00 103 GLY A CA 1
ATOM 816 C C . GLY A 1 103 ? 21.844 -15.520 -31.972 1.00 79.00 103 GLY A C 1
ATOM 817 O O . GLY A 1 103 ? 23.033 -15.269 -31.742 1.00 79.00 103 GLY A O 1
ATOM 818 N N . VAL A 1 104 ? 20.886 -14.590 -31.891 1.00 85.44 104 VAL A N 1
ATOM 819 C CA . VAL A 1 104 ? 21.124 -13.185 -31.525 1.00 85.44 104 VAL A CA 1
ATOM 820 C C . VAL A 1 104 ? 21.547 -13.086 -30.059 1.00 85.44 104 VAL A C 1
ATOM 822 O O . VAL A 1 104 ? 20.922 -13.670 -29.187 1.00 85.44 104 VAL A O 1
ATOM 825 N N . LYS A 1 105 ? 22.602 -12.333 -29.750 1.00 87.88 105 LYS A N 1
ATOM 826 C CA . LYS A 1 105 ? 23.153 -12.196 -28.394 1.00 87.88 105 LYS A CA 1
ATOM 827 C C . LYS A 1 105 ? 22.881 -10.814 -27.809 1.00 87.88 105 LYS A C 1
ATOM 829 O O . LYS A 1 105 ? 23.279 -9.805 -28.388 1.00 87.88 105 LYS A O 1
ATOM 834 N N . VAL A 1 106 ? 22.275 -10.774 -26.626 1.00 88.12 106 VAL A N 1
ATOM 835 C CA . VAL A 1 106 ? 21.962 -9.553 -25.866 1.00 88.12 106 VAL A CA 1
ATOM 836 C C . VAL A 1 106 ? 22.754 -9.545 -24.559 1.00 88.12 106 VAL A C 1
ATOM 838 O O . VAL A 1 106 ? 23.032 -10.600 -23.992 1.00 88.12 106 VAL A O 1
ATOM 841 N N . CYS A 1 107 ? 23.198 -8.374 -24.095 1.00 89.12 107 CYS A N 1
ATOM 842 C CA . CYS A 1 107 ? 23.927 -8.302 -22.828 1.00 89.12 107 CYS A CA 1
ATOM 843 C C . CYS A 1 107 ? 23.002 -8.563 -21.631 1.00 89.12 107 CYS A C 1
ATOM 845 O O . CYS A 1 107 ? 21.805 -8.293 -21.692 1.00 89.12 107 CYS A O 1
ATOM 847 N N . GLU A 1 108 ? 23.587 -9.034 -20.531 1.00 86.00 108 GLU A N 1
ATOM 848 C CA . GLU A 1 108 ? 22.894 -9.308 -19.266 1.00 86.00 108 GLU A CA 1
ATOM 849 C C . GLU A 1 108 ? 21.962 -8.171 -18.831 1.00 86.00 108 GLU A C 1
ATOM 851 O O . GLU A 1 108 ? 20.815 -8.416 -18.474 1.00 86.00 108 GLU A O 1
ATOM 856 N N . LYS A 1 109 ? 22.435 -6.922 -18.947 1.00 88.69 109 LYS A N 1
ATOM 857 C CA . LYS A 1 109 ? 21.694 -5.716 -18.564 1.00 88.69 109 LYS A CA 1
ATOM 858 C C . LYS A 1 109 ? 20.300 -5.659 -19.202 1.00 88.69 109 LYS A C 1
ATOM 860 O O . LYS A 1 109 ? 19.321 -5.599 -18.475 1.00 88.69 109 LYS A O 1
ATOM 865 N N . HIS A 1 110 ? 20.202 -5.731 -20.530 1.00 88.25 110 HIS A N 1
ATOM 866 C CA . HIS A 1 110 ? 18.908 -5.594 -21.220 1.00 88.25 110 HIS A CA 1
ATOM 867 C C . HIS A 1 110 ? 18.010 -6.816 -21.028 1.00 88.25 110 HIS A C 1
ATOM 869 O O . HIS A 1 110 ? 16.791 -6.723 -21.131 1.00 88.25 110 HIS A O 1
ATOM 875 N N . PHE A 1 111 ? 18.604 -7.971 -20.735 1.00 83.00 111 PHE A N 1
ATOM 876 C CA . PHE A 1 111 ? 17.832 -9.149 -20.371 1.00 83.00 111 PHE A CA 1
ATOM 877 C C . PHE A 1 111 ? 17.199 -8.988 -18.977 1.00 83.00 111 PHE A C 1
ATOM 879 O O . PHE A 1 111 ? 16.036 -9.331 -18.790 1.00 83.00 111 PHE A O 1
ATOM 886 N N . GLY A 1 112 ? 17.933 -8.393 -18.029 1.00 82.56 112 GLY A N 1
ATOM 887 C CA . GLY A 1 112 ? 17.416 -8.014 -16.713 1.00 82.56 112 GLY A CA 1
ATOM 888 C C . GLY A 1 112 ? 16.385 -6.881 -16.766 1.00 82.56 112 GLY A C 1
ATOM 889 O O . GLY A 1 112 ? 15.341 -6.981 -16.131 1.00 82.56 112 GLY A O 1
ATOM 890 N N . GLU A 1 113 ? 16.620 -5.840 -17.571 1.00 87.50 113 GLU A N 1
ATOM 891 C CA . GLU A 1 113 ? 15.674 -4.725 -17.778 1.00 87.50 113 GLU A CA 1
ATOM 892 C C . GLU A 1 113 ? 14.341 -5.175 -18.391 1.00 87.50 113 GLU A C 1
ATOM 894 O O . GLU A 1 113 ? 13.312 -4.547 -18.166 1.00 87.50 113 GLU A O 1
ATOM 899 N N . ALA A 1 114 ? 14.327 -6.288 -19.129 1.00 85.44 114 ALA A N 1
ATOM 900 C CA . ALA A 1 114 ? 13.095 -6.889 -19.633 1.00 85.44 114 ALA A CA 1
ATOM 901 C C . ALA A 1 114 ? 12.256 -7.581 -18.535 1.00 85.44 114 ALA A C 1
ATOM 903 O O . ALA A 1 114 ? 11.165 -8.081 -18.828 1.00 85.44 114 ALA A O 1
ATOM 904 N N . GLY A 1 115 ? 12.744 -7.639 -17.289 1.00 82.31 115 GLY A N 1
ATOM 905 C CA . GLY A 1 115 ? 12.047 -8.263 -16.165 1.00 82.31 115 GLY A CA 1
ATOM 906 C C . GLY A 1 115 ? 11.853 -9.769 -16.347 1.00 82.31 115 GLY A C 1
ATOM 907 O O . GLY A 1 115 ? 10.809 -10.297 -15.975 1.00 82.31 115 GLY A O 1
ATOM 908 N N . ILE A 1 116 ? 12.805 -10.443 -16.997 1.00 80.19 116 ILE A N 1
ATOM 909 C CA . ILE A 1 116 ? 12.766 -11.890 -17.235 1.00 80.19 116 ILE A CA 1
ATOM 910 C C . ILE A 1 116 ? 13.531 -12.582 -16.111 1.00 80.19 116 ILE A C 1
ATOM 912 O O . ILE A 1 116 ? 14.735 -12.369 -15.957 1.00 80.19 116 ILE A O 1
ATOM 916 N N . ASP A 1 117 ? 12.846 -13.428 -15.343 1.00 73.56 117 ASP A N 1
ATOM 917 C CA . ASP A 1 117 ? 13.456 -14.190 -14.254 1.00 73.56 117 ASP A CA 1
ATOM 918 C C . ASP A 1 117 ? 13.826 -15.632 -14.653 1.00 73.56 117 ASP A C 1
ATOM 920 O O . ASP A 1 117 ? 13.473 -16.137 -15.722 1.00 73.56 117 ASP A O 1
ATOM 924 N N . MET A 1 118 ? 14.556 -16.318 -13.768 1.00 67.31 118 MET A N 1
ATOM 925 C CA . MET A 1 118 ? 15.004 -17.697 -13.991 1.00 67.31 118 MET A CA 1
ATOM 926 C C . MET A 1 118 ? 13.854 -18.700 -14.143 1.00 67.31 118 MET A C 1
ATOM 928 O O . MET A 1 118 ? 14.009 -19.684 -14.863 1.00 67.31 118 MET A O 1
ATOM 932 N N . ASN A 1 119 ? 12.708 -18.480 -13.498 1.00 70.06 119 ASN A N 1
ATOM 933 C CA . ASN A 1 119 ? 11.565 -19.390 -13.586 1.00 70.06 119 ASN A CA 1
ATOM 934 C C . ASN A 1 119 ? 10.856 -19.251 -14.939 1.00 70.06 119 ASN A C 1
ATOM 936 O O . ASN A 1 119 ? 10.437 -20.248 -15.533 1.00 70.06 119 ASN A O 1
ATOM 940 N N . GLU A 1 120 ? 10.767 -18.031 -15.467 1.00 72.19 120 GLU A N 1
ATOM 941 C CA . GLU A 1 120 ? 10.237 -17.769 -16.802 1.00 72.19 120 GLU A CA 1
ATOM 942 C C . GLU A 1 120 ? 11.129 -18.385 -17.890 1.00 72.19 120 GLU A C 1
ATOM 944 O O . GLU A 1 120 ? 10.633 -18.994 -18.838 1.00 72.19 120 GLU A O 1
ATOM 949 N N . ILE A 1 121 ? 12.451 -18.315 -17.715 1.00 68.31 121 ILE A N 1
ATOM 950 C CA . ILE A 1 121 ? 13.414 -18.971 -18.611 1.00 68.31 121 ILE A CA 1
ATOM 951 C C . ILE A 1 121 ? 13.220 -20.496 -18.597 1.00 68.31 121 ILE A C 1
ATOM 953 O O . ILE A 1 121 ? 13.201 -21.128 -19.648 1.00 68.31 121 ILE A O 1
ATOM 957 N N . LEU A 1 122 ? 13.056 -21.101 -17.416 1.00 65.69 122 LEU A N 1
ATOM 958 C CA . LEU A 1 122 ? 12.940 -22.557 -17.265 1.00 65.69 122 LEU A CA 1
ATOM 959 C C . LEU A 1 122 ? 11.598 -23.126 -17.754 1.00 65.69 122 LEU A C 1
ATOM 961 O O . LEU A 1 122 ? 11.523 -24.304 -18.099 1.00 65.69 122 LEU A O 1
ATOM 965 N N . SER A 1 123 ? 10.540 -22.312 -17.779 1.00 66.44 123 SER A N 1
ATOM 966 C CA . SER A 1 123 ? 9.179 -22.744 -18.132 1.00 66.44 123 SER A CA 1
ATOM 967 C C . SER A 1 123 ? 8.867 -22.695 -19.633 1.00 66.44 123 SER A C 1
ATOM 969 O O . SER A 1 123 ? 7.867 -23.270 -20.069 1.00 66.44 123 SER A O 1
ATOM 971 N N . ARG A 1 124 ? 9.719 -22.073 -20.459 1.00 67.12 124 ARG A N 1
ATOM 972 C CA . ARG A 1 124 ? 9.521 -22.002 -21.915 1.00 67.12 124 ARG A CA 1
ATOM 973 C C . ARG A 1 124 ? 10.098 -23.227 -22.637 1.00 67.12 124 ARG A C 1
ATOM 975 O O . ARG A 1 124 ? 11.281 -23.297 -22.958 1.00 67.12 124 ARG A O 1
ATOM 982 N N . VAL A 1 125 ? 9.233 -24.178 -22.992 1.00 43.62 125 VAL A N 1
ATOM 983 C CA . VAL A 1 125 ? 9.573 -25.299 -23.892 1.00 43.62 125 VAL A CA 1
ATOM 984 C C . VAL A 1 125 ? 9.856 -24.759 -25.307 1.00 43.62 125 VAL A C 1
ATOM 986 O O . VAL A 1 125 ? 8.994 -24.124 -25.904 1.00 43.62 125 VAL A O 1
ATOM 989 N N . GLY A 1 126 ? 11.061 -24.980 -25.850 1.00 56.50 126 GLY A N 1
ATOM 990 C CA . GLY A 1 126 ? 11.487 -24.479 -27.178 1.00 56.50 126 GLY A CA 1
ATOM 991 C C . GLY A 1 126 ? 12.183 -23.104 -27.174 1.00 56.50 126 GLY A C 1
ATOM 992 O O . GLY A 1 126 ? 12.814 -22.736 -28.157 1.00 56.50 126 GLY A O 1
ATOM 993 N N . ASN A 1 127 ? 12.120 -22.410 -26.037 1.00 54.44 127 ASN A N 1
ATOM 994 C CA . ASN A 1 127 ? 13.201 -21.644 -25.418 1.00 54.44 127 ASN A CA 1
ATOM 995 C C . ASN A 1 127 ? 13.912 -20.512 -26.178 1.00 54.44 127 ASN A C 1
ATOM 997 O O . ASN A 1 127 ? 15.122 -20.385 -26.026 1.00 54.44 127 ASN A O 1
ATOM 1001 N N . GLU A 1 128 ? 13.225 -19.643 -26.926 1.00 69.56 128 GLU A N 1
ATOM 1002 C CA . GLU A 1 128 ? 13.920 -18.472 -27.474 1.00 69.56 128 GLU A CA 1
ATOM 1003 C C . GLU A 1 128 ? 13.052 -17.195 -27.496 1.00 69.56 128 GLU A C 1
ATOM 1005 O O . GLU A 1 128 ? 12.114 -17.074 -28.282 1.00 69.56 128 GLU A O 1
ATOM 1010 N N . PHE A 1 129 ? 13.382 -16.223 -26.631 1.00 80.75 129 PHE A N 1
ATOM 1011 C CA . PHE A 1 129 ? 12.892 -14.839 -26.728 1.00 80.75 129 PHE A CA 1
ATOM 1012 C C . PHE A 1 129 ? 13.367 -14.212 -28.044 1.00 80.75 129 PHE A C 1
ATOM 1014 O O . PHE A 1 129 ? 14.493 -14.468 -28.470 1.00 80.75 129 PHE A O 1
ATOM 1021 N N . THR A 1 130 ? 12.553 -13.369 -28.679 1.00 87.19 130 THR A N 1
ATOM 1022 C CA . THR A 1 130 ? 12.989 -12.583 -29.849 1.00 87.19 130 THR A CA 1
ATOM 1023 C C . THR A 1 130 ? 13.570 -11.232 -29.427 1.00 87.19 130 THR A C 1
ATOM 1025 O O . THR A 1 130 ? 13.285 -10.737 -28.339 1.00 87.19 130 THR A O 1
ATOM 1028 N N . LEU A 1 131 ? 14.389 -10.606 -30.280 1.00 85.19 131 LEU A N 1
ATOM 1029 C CA . LEU A 1 131 ? 14.934 -9.272 -29.993 1.00 85.19 131 LEU A CA 1
ATOM 1030 C C . LEU A 1 131 ? 13.822 -8.230 -29.781 1.00 85.19 131 LEU A C 1
ATOM 1032 O O . LEU A 1 131 ? 13.916 -7.412 -28.869 1.00 85.19 131 LEU A O 1
ATOM 1036 N N . GLU A 1 132 ? 12.758 -8.302 -30.579 1.00 86.69 132 GLU A N 1
ATOM 1037 C CA . GLU A 1 132 ? 11.618 -7.384 -30.493 1.00 86.69 132 GLU A CA 1
ATOM 1038 C C . GLU A 1 132 ? 10.799 -7.587 -29.213 1.00 86.69 132 GLU A C 1
ATOM 1040 O O . GLU A 1 132 ? 10.405 -6.610 -28.580 1.00 86.69 132 GLU A O 1
ATOM 1045 N N . GLU A 1 133 ? 10.622 -8.832 -28.756 1.00 86.44 133 GLU A N 1
ATOM 1046 C CA . GLU A 1 133 ? 10.012 -9.111 -27.447 1.00 86.44 133 GLU A CA 1
ATOM 1047 C C . GLU A 1 133 ? 10.815 -8.490 -26.300 1.00 86.44 133 GLU A C 1
ATOM 1049 O O . GLU A 1 133 ? 10.234 -7.881 -25.401 1.00 86.44 133 GLU A O 1
ATOM 1054 N N . ILE A 1 134 ? 12.147 -8.612 -26.337 1.00 88.06 134 ILE A N 1
ATOM 1055 C CA . ILE A 1 134 ? 13.020 -8.001 -25.327 1.00 88.06 134 ILE A CA 1
ATOM 1056 C C . ILE A 1 134 ? 12.866 -6.475 -25.347 1.00 88.06 134 ILE A C 1
ATOM 1058 O O . ILE A 1 134 ? 12.637 -5.880 -24.296 1.00 88.06 134 ILE A O 1
ATOM 1062 N N . ARG A 1 135 ? 12.918 -5.834 -26.524 1.00 90.06 135 ARG A N 1
ATOM 1063 C CA . ARG A 1 135 ? 12.726 -4.375 -26.647 1.00 90.06 135 ARG A CA 1
ATOM 1064 C C . ARG A 1 135 ? 11.369 -3.926 -26.103 1.00 90.06 135 ARG A C 1
ATOM 1066 O O . ARG A 1 135 ? 11.304 -2.955 -25.351 1.00 90.06 135 ARG A O 1
ATOM 1073 N N . LEU A 1 136 ? 10.297 -4.639 -26.452 1.00 88.50 136 LEU A N 1
ATOM 1074 C CA . LEU A 1 136 ? 8.945 -4.320 -25.998 1.00 88.50 136 LEU A CA 1
ATOM 1075 C C . LEU A 1 136 ? 8.829 -4.393 -24.472 1.00 88.50 136 LEU A C 1
ATOM 1077 O O . LEU A 1 136 ? 8.250 -3.498 -23.853 1.00 88.50 136 LEU A O 1
ATOM 1081 N N . ARG A 1 137 ? 9.405 -5.428 -23.854 1.00 88.62 137 ARG A N 1
ATOM 1082 C CA . ARG A 1 137 ? 9.412 -5.573 -22.393 1.00 88.62 137 ARG A CA 1
ATOM 1083 C C . ARG A 1 137 ? 10.202 -4.469 -21.708 1.00 88.62 137 ARG A C 1
ATOM 1085 O O . ARG A 1 137 ? 9.663 -3.868 -20.790 1.00 88.62 137 ARG A O 1
ATOM 1092 N N . ILE A 1 138 ? 11.408 -4.150 -22.182 1.00 89.25 138 ILE A N 1
ATOM 1093 C CA . ILE A 1 138 ? 12.211 -3.044 -21.630 1.00 89.25 138 ILE A CA 1
ATOM 1094 C C . ILE A 1 138 ? 11.425 -1.734 -21.681 1.00 89.25 138 ILE A C 1
ATOM 1096 O O . ILE A 1 138 ? 11.322 -1.038 -20.677 1.00 89.25 138 ILE A O 1
ATOM 1100 N N . ASN A 1 139 ? 10.805 -1.421 -22.821 1.00 88.69 139 ASN A N 1
ATOM 1101 C CA . ASN A 1 139 ? 9.991 -0.213 -22.957 1.00 88.69 139 ASN A CA 1
ATOM 1102 C C . ASN A 1 139 ? 8.794 -0.208 -21.998 1.00 88.69 139 ASN A C 1
ATOM 1104 O O . ASN A 1 139 ? 8.457 0.834 -21.442 1.00 88.69 139 ASN A O 1
ATOM 1108 N N . THR A 1 140 ? 8.165 -1.366 -21.789 1.00 85.25 140 THR A N 1
ATOM 1109 C CA . THR A 1 140 ? 7.023 -1.510 -20.878 1.00 85.25 140 THR A CA 1
ATOM 1110 C C . THR A 1 140 ? 7.459 -1.307 -19.429 1.00 85.25 140 THR A C 1
ATOM 1112 O O . THR A 1 140 ? 6.852 -0.510 -18.722 1.00 85.25 140 THR A O 1
ATOM 1115 N N . VAL A 1 141 ? 8.543 -1.963 -19.007 1.00 84.81 141 VAL A N 1
ATOM 1116 C CA . VAL A 1 141 ? 9.129 -1.811 -17.668 1.00 84.81 141 VAL A CA 1
ATOM 1117 C C . VAL A 1 141 ? 9.555 -0.364 -17.435 1.00 84.81 141 VAL A C 1
ATOM 1119 O O . VAL A 1 141 ? 9.171 0.217 -16.430 1.00 84.81 141 VAL A O 1
ATOM 1122 N N . ASN A 1 142 ? 10.262 0.260 -18.381 1.00 86.25 142 ASN A N 1
ATOM 1123 C CA . ASN A 1 142 ? 10.686 1.658 -18.271 1.00 86.25 142 ASN A CA 1
ATOM 1124 C C . ASN A 1 142 ? 9.501 2.621 -18.169 1.00 86.25 142 ASN A C 1
ATOM 1126 O O . ASN A 1 142 ? 9.546 3.561 -17.380 1.00 86.25 142 ASN A O 1
ATOM 1130 N N . LYS A 1 143 ? 8.438 2.391 -18.950 1.00 83.25 143 LYS A N 1
ATOM 1131 C CA . LYS A 1 143 ? 7.223 3.205 -18.887 1.00 83.25 143 LYS A CA 1
ATOM 1132 C C . LYS A 1 143 ? 6.563 3.103 -17.511 1.00 83.25 143 LYS A C 1
ATOM 1134 O O . LYS A 1 143 ? 6.279 4.135 -16.918 1.00 83.25 143 LYS A O 1
ATOM 1139 N N . VAL A 1 144 ? 6.378 1.886 -16.998 1.00 82.25 144 VAL A N 1
ATOM 1140 C CA . VAL A 1 144 ? 5.781 1.654 -15.673 1.00 82.25 144 VAL A CA 1
ATOM 1141 C C . VAL A 1 144 ? 6.650 2.254 -14.567 1.00 82.25 144 VAL A C 1
ATOM 1143 O O . VAL A 1 144 ? 6.133 2.936 -13.690 1.00 82.25 144 VAL A O 1
ATOM 1146 N N . SER A 1 145 ? 7.971 2.059 -14.618 1.00 81.50 145 SER A N 1
ATOM 1147 C CA . SER A 1 145 ? 8.903 2.647 -13.647 1.00 81.50 145 SER A CA 1
ATOM 1148 C C . SER A 1 145 ? 8.822 4.170 -13.632 1.00 81.50 145 SER A C 1
ATOM 1150 O O . SER A 1 145 ? 8.770 4.762 -12.560 1.00 81.50 145 SER A O 1
ATOM 1152 N N . LYS A 1 146 ? 8.748 4.796 -14.811 1.00 84.00 146 LYS A N 1
ATOM 1153 C CA . LYS A 1 146 ? 8.600 6.246 -14.926 1.00 84.00 146 LYS A CA 1
ATOM 1154 C C . LYS A 1 146 ? 7.260 6.734 -14.374 1.00 84.00 146 LYS A C 1
ATOM 1156 O O . LYS A 1 146 ? 7.239 7.712 -13.645 1.00 84.00 146 LYS A O 1
ATOM 1161 N N . GLU A 1 147 ? 6.158 6.053 -14.684 1.00 81.56 147 GLU A N 1
ATOM 1162 C CA . GLU A 1 147 ? 4.836 6.395 -14.137 1.00 81.56 147 GLU A CA 1
ATOM 1163 C C . GLU A 1 147 ? 4.832 6.317 -12.599 1.00 81.56 147 GLU A C 1
ATOM 1165 O O . GLU A 1 147 ? 4.304 7.209 -11.940 1.00 81.56 147 GLU A O 1
ATOM 1170 N N . LEU A 1 148 ? 5.489 5.307 -12.020 1.00 80.38 148 LEU A N 1
ATOM 1171 C CA . LEU A 1 148 ? 5.649 5.180 -10.568 1.00 80.38 148 LEU A CA 1
ATOM 1172 C C . LEU A 1 148 ? 6.537 6.282 -9.967 1.00 80.38 148 LEU A C 1
ATOM 1174 O O . LEU A 1 148 ? 6.256 6.755 -8.866 1.00 80.38 148 LEU A O 1
ATOM 1178 N N . GLU A 1 149 ? 7.615 6.678 -10.650 1.00 83.44 149 GLU A N 1
ATOM 1179 C CA . GLU A 1 149 ? 8.466 7.805 -10.242 1.00 83.44 149 GLU A CA 1
ATOM 1180 C C . GLU A 1 149 ? 7.692 9.125 -10.278 1.00 83.44 149 GLU A C 1
ATOM 1182 O O . GLU A 1 149 ? 7.679 9.841 -9.276 1.00 83.44 149 GLU A O 1
ATOM 1187 N N . ASP A 1 150 ? 6.974 9.394 -11.369 1.00 83.25 150 ASP A N 1
ATOM 1188 C CA . ASP A 1 150 ? 6.135 10.582 -11.525 1.00 83.25 150 ASP A CA 1
ATOM 1189 C C . ASP A 1 150 ? 5.058 10.632 -10.417 1.00 83.25 150 ASP A C 1
ATOM 1191 O O . ASP A 1 150 ? 4.853 11.671 -9.790 1.00 83.25 150 ASP A O 1
ATOM 1195 N N . GLU A 1 151 ? 4.404 9.508 -10.090 1.00 79.94 151 GLU A N 1
ATOM 1196 C CA . GLU A 1 151 ? 3.447 9.462 -8.973 1.00 79.94 151 GLU A CA 1
ATOM 1197 C C . GLU A 1 151 ? 4.095 9.750 -7.613 1.00 79.94 151 GLU A C 1
ATOM 1199 O O . GLU A 1 151 ? 3.506 10.442 -6.777 1.00 79.94 151 GLU A O 1
ATOM 1204 N N . ARG A 1 152 ? 5.311 9.244 -7.379 1.00 82.94 152 ARG A N 1
ATOM 1205 C CA . ARG A 1 152 ? 6.064 9.483 -6.139 1.00 82.94 152 ARG A CA 1
ATOM 1206 C C . ARG A 1 152 ? 6.510 10.934 -5.999 1.00 82.94 152 ARG A C 1
ATOM 1208 O O . ARG A 1 152 ? 6.523 11.432 -4.876 1.00 82.94 152 ARG A O 1
ATOM 1215 N N . GLU A 1 153 ? 6.863 11.607 -7.093 1.00 81.69 153 GLU A N 1
ATOM 1216 C CA . GLU A 1 153 ? 7.253 13.023 -7.069 1.00 81.69 153 GLU A CA 1
ATOM 1217 C C . GLU A 1 153 ? 6.087 13.945 -6.695 1.00 81.69 153 GLU A C 1
ATOM 1219 O O . GLU A 1 153 ? 6.293 14.984 -6.063 1.00 81.69 153 GLU A O 1
ATOM 1224 N N . VAL A 1 154 ? 4.860 13.567 -7.060 1.00 87.19 154 VAL A N 1
ATOM 1225 C CA . VAL A 1 154 ? 3.663 14.384 -6.812 1.00 87.19 154 VAL A CA 1
ATOM 1226 C C . VAL A 1 154 ? 2.989 14.036 -5.476 1.00 87.19 154 VAL A C 1
ATOM 1228 O O . VAL A 1 154 ? 2.215 14.843 -4.956 1.00 87.19 154 VAL A O 1
ATOM 1231 N N . PHE A 1 155 ? 3.296 12.878 -4.882 1.00 90.88 155 PHE A N 1
ATOM 1232 C CA . PHE A 1 155 ? 2.745 12.465 -3.590 1.00 90.88 155 PHE A CA 1
ATOM 1233 C C . PHE A 1 155 ? 3.213 13.380 -2.450 1.00 90.88 155 PHE A C 1
ATOM 1235 O O . PHE A 1 155 ? 4.400 13.445 -2.116 1.00 90.88 155 PHE A O 1
ATOM 1242 N N . ARG A 1 156 ? 2.266 14.050 -1.784 1.00 91.81 156 ARG A N 1
ATOM 1243 C CA . ARG A 1 156 ? 2.545 14.926 -0.643 1.00 91.81 156 ARG A CA 1
ATOM 1244 C C . ARG A 1 156 ? 2.209 14.228 0.666 1.00 91.81 156 ARG A C 1
ATOM 1246 O O . ARG A 1 156 ? 1.052 13.965 0.968 1.00 91.81 156 ARG A O 1
ATOM 1253 N N . ILE A 1 157 ? 3.219 14.011 1.505 1.00 93.00 157 ILE A N 1
ATOM 1254 C CA . ILE A 1 157 ? 3.006 13.477 2.854 1.00 93.00 157 ILE A CA 1
ATOM 1255 C C . ILE A 1 157 ? 2.380 14.570 3.735 1.00 93.00 157 ILE A C 1
ATOM 1257 O O . ILE A 1 157 ? 3.084 15.432 4.258 1.00 93.00 157 ILE A O 1
ATOM 1261 N N . ASP A 1 158 ? 1.058 14.522 3.909 1.00 94.31 158 ASP A N 1
ATOM 1262 C CA . ASP A 1 158 ? 0.317 15.370 4.853 1.00 94.31 158 ASP A CA 1
ATOM 1263 C C . ASP A 1 158 ? 0.348 14.791 6.270 1.00 94.31 158 ASP A C 1
ATOM 1265 O O . ASP A 1 158 ? 0.403 15.523 7.261 1.00 94.31 158 ASP A O 1
ATOM 1269 N N . LYS A 1 159 ? 0.328 13.458 6.372 1.00 95.00 159 LYS A N 1
ATOM 1270 C CA . LYS A 1 159 ? 0.484 12.729 7.631 1.00 95.00 159 LYS A CA 1
ATOM 1271 C C . LYS A 1 159 ? 1.160 11.388 7.391 1.00 95.00 159 LYS A C 1
ATOM 1273 O O . LYS A 1 159 ? 0.927 10.741 6.379 1.00 95.00 159 LYS A O 1
ATOM 1278 N N . ASN A 1 160 ? 1.956 10.932 8.347 1.00 96.44 160 ASN A N 1
ATOM 1279 C CA . ASN A 1 160 ? 2.508 9.583 8.361 1.00 96.44 160 ASN A CA 1
ATOM 1280 C C . ASN A 1 160 ? 2.393 8.961 9.753 1.00 96.44 160 ASN A C 1
ATOM 1282 O O . ASN A 1 160 ? 2.356 9.663 10.764 1.00 96.44 160 ASN A O 1
ATOM 1286 N N . ILE A 1 161 ? 2.355 7.632 9.787 1.00 96.19 161 ILE A N 1
ATOM 1287 C CA . ILE A 1 161 ? 2.426 6.831 11.007 1.00 96.19 161 ILE A CA 1
ATOM 1288 C C . ILE A 1 161 ? 3.780 6.134 11.013 1.00 96.19 161 ILE A C 1
ATOM 1290 O O . ILE A 1 161 ? 3.989 5.118 10.342 1.00 96.19 161 ILE A O 1
ATOM 1294 N N . GLY A 1 162 ? 4.719 6.727 11.750 1.00 91.81 162 GLY A N 1
ATOM 1295 C CA . GLY A 1 162 ? 6.096 6.251 11.837 1.00 91.81 162 GLY A CA 1
ATOM 1296 C C . GLY A 1 162 ? 6.722 6.041 10.456 1.00 91.81 162 GLY A C 1
ATOM 1297 O O . GLY A 1 162 ? 6.664 6.915 9.591 1.00 91.81 162 GLY A O 1
ATOM 1298 N N . ILE A 1 163 ? 7.306 4.859 10.264 1.00 93.81 163 ILE A N 1
ATOM 1299 C CA . ILE A 1 163 ? 7.948 4.431 9.014 1.00 93.81 163 ILE A CA 1
ATOM 1300 C C . ILE A 1 163 ? 7.085 3.449 8.212 1.00 93.81 163 ILE A C 1
ATOM 1302 O O . ILE A 1 163 ? 7.633 2.732 7.381 1.00 93.81 163 ILE A O 1
ATOM 1306 N N . PHE A 1 164 ? 5.778 3.375 8.497 1.00 95.31 164 PHE A N 1
ATOM 1307 C CA . PHE A 1 164 ? 4.903 2.300 8.011 1.00 95.31 164 PHE A CA 1
ATOM 1308 C C . PHE A 1 164 ? 3.939 2.747 6.912 1.00 95.31 164 PHE A C 1
ATOM 1310 O O . PHE A 1 164 ? 3.740 2.030 5.933 1.00 95.31 164 PHE A O 1
ATOM 1317 N N . VAL A 1 165 ? 3.322 3.919 7.074 1.00 97.81 165 VAL A N 1
ATOM 1318 C CA . VAL A 1 165 ? 2.291 4.415 6.152 1.00 97.81 165 VAL A CA 1
ATOM 1319 C C . VAL A 1 165 ? 2.261 5.941 6.117 1.00 97.81 165 VAL A C 1
ATOM 1321 O O . VAL A 1 165 ? 2.471 6.593 7.142 1.00 97.81 165 VAL A O 1
ATOM 1324 N N . ALA A 1 166 ? 1.993 6.500 4.939 1.00 97.75 166 ALA A N 1
ATOM 1325 C CA . ALA A 1 166 ? 1.794 7.923 4.692 1.00 97.75 166 ALA A CA 1
ATOM 1326 C C . ALA A 1 166 ? 0.444 8.192 4.014 1.00 97.75 166 ALA A C 1
ATOM 1328 O O . ALA A 1 166 ? -0.121 7.326 3.350 1.00 97.75 166 ALA A O 1
ATOM 1329 N N . PHE A 1 167 ? -0.052 9.411 4.181 1.00 97.69 167 PHE A N 1
ATOM 1330 C CA . PHE A 1 167 ? -1.359 9.877 3.743 1.00 97.69 167 PHE A CA 1
ATOM 1331 C C . PHE A 1 167 ? -1.207 11.237 3.058 1.00 97.69 167 PHE A C 1
ATOM 1333 O O . PHE A 1 167 ? -0.612 12.155 3.631 1.00 97.69 167 PHE A O 1
ATOM 1340 N N . ASP A 1 168 ? -1.759 11.347 1.854 1.00 96.38 168 ASP A N 1
ATOM 1341 C CA . ASP A 1 168 ? -1.901 12.566 1.065 1.00 96.38 168 ASP A CA 1
ATOM 1342 C C . ASP A 1 168 ? -3.384 12.957 1.058 1.00 96.38 168 ASP A C 1
ATOM 1344 O O . ASP A 1 168 ? -4.220 12.400 0.337 1.00 96.38 168 ASP A O 1
ATOM 1348 N N . GLU A 1 169 ? -3.734 13.934 1.893 1.00 93.06 169 GLU A N 1
ATOM 1349 C CA . GLU A 1 169 ? -5.100 14.437 1.984 1.00 93.06 169 GLU A CA 1
ATOM 1350 C C . GLU A 1 169 ? -5.472 15.309 0.785 1.00 93.06 169 GLU A C 1
ATOM 1352 O O . GLU A 1 169 ? -6.662 15.538 0.556 1.00 93.06 169 GLU A O 1
ATOM 1357 N N . THR A 1 170 ? -4.498 15.811 0.032 1.00 90.38 170 THR A N 1
ATOM 1358 C CA . THR A 1 170 ? -4.745 16.668 -1.129 1.00 90.38 170 THR A CA 1
ATOM 1359 C C . THR A 1 170 ? -5.162 15.823 -2.328 1.00 90.38 170 THR A C 1
ATOM 1361 O O . THR A 1 170 ? -6.216 16.071 -2.911 1.00 90.38 170 THR A O 1
ATOM 1364 N N . GLN A 1 171 ? -4.377 14.795 -2.647 1.00 91.44 171 GLN A N 1
ATOM 1365 C CA . GLN A 1 171 ? -4.625 13.867 -3.753 1.00 91.44 171 GLN A CA 1
ATOM 1366 C C . GLN A 1 171 ? -5.568 12.719 -3.372 1.00 91.44 171 GLN A C 1
ATOM 1368 O O . GLN A 1 171 ? -6.025 12.003 -4.253 1.00 91.44 171 GLN A O 1
ATOM 1373 N N . LYS A 1 172 ? -5.901 12.561 -2.080 1.00 95.19 172 LYS A N 1
ATOM 1374 C CA . LYS A 1 172 ? -6.701 11.437 -1.555 1.00 95.19 172 LYS A CA 1
ATOM 1375 C C . LYS A 1 172 ? -6.049 10.087 -1.853 1.00 95.19 172 LYS A C 1
ATOM 1377 O O . LYS A 1 172 ? -6.715 9.145 -2.276 1.00 95.19 172 LYS A O 1
ATOM 1382 N N . LYS A 1 173 ? -4.746 10.014 -1.580 1.00 96.25 173 LYS A N 1
ATOM 1383 C CA . LYS A 1 173 ? -3.912 8.823 -1.750 1.00 96.25 173 LYS A CA 1
ATOM 1384 C C . LYS A 1 173 ? -3.251 8.435 -0.432 1.00 96.25 173 LYS A C 1
ATOM 1386 O O . LYS A 1 173 ? -2.959 9.288 0.402 1.00 96.25 173 LYS A O 1
ATOM 1391 N N . TRP A 1 174 ? -2.983 7.153 -0.235 1.00 97.69 174 TRP A N 1
ATOM 1392 C CA . TRP A 1 174 ? -2.145 6.650 0.853 1.00 97.69 174 TRP A CA 1
ATOM 1393 C C . TRP A 1 174 ? -0.987 5.844 0.283 1.00 97.69 174 TRP A C 1
ATOM 1395 O O . TRP A 1 174 ? -1.048 5.380 -0.852 1.00 97.69 174 TRP A O 1
ATOM 1405 N N . ALA A 1 175 ? 0.076 5.682 1.061 1.00 97.00 175 ALA A N 1
ATOM 1406 C CA . ALA A 1 175 ? 1.243 4.937 0.628 1.00 97.00 175 ALA A CA 1
ATOM 1407 C C . ALA A 1 175 ? 1.811 4.063 1.740 1.00 97.00 175 ALA A C 1
ATOM 1409 O O . ALA A 1 175 ? 1.932 4.511 2.883 1.00 97.00 175 ALA A O 1
ATOM 1410 N N . THR A 1 176 ? 2.215 2.838 1.403 1.00 96.62 176 THR A N 1
ATOM 1411 C CA . THR A 1 176 ? 3.094 2.058 2.279 1.00 96.62 176 THR A CA 1
ATOM 1412 C C . THR A 1 176 ? 4.477 2.689 2.292 1.00 96.62 176 THR A C 1
ATOM 1414 O O . THR A 1 176 ? 4.944 3.251 1.296 1.00 96.62 176 THR A O 1
ATOM 1417 N N . LEU A 1 177 ? 5.137 2.603 3.442 1.00 93.12 177 LEU A N 1
ATOM 1418 C CA . LEU A 1 177 ? 6.505 3.057 3.609 1.00 93.12 177 LEU A CA 1
ATOM 1419 C C . LEU A 1 177 ? 7.415 1.857 3.870 1.00 93.12 177 LEU A C 1
ATOM 1421 O O . LEU A 1 177 ? 7.128 1.014 4.719 1.00 93.12 177 LEU A O 1
ATOM 1425 N N . SER A 1 178 ? 8.542 1.813 3.168 1.00 86.81 178 SER A N 1
ATOM 1426 C CA . SER A 1 178 ? 9.637 0.886 3.430 1.00 86.81 178 SER A CA 1
ATOM 1427 C C . SER A 1 178 ? 10.794 1.678 4.020 1.00 86.81 178 SER A C 1
ATOM 1429 O O . SER A 1 178 ? 11.406 2.509 3.349 1.00 86.81 178 SER A O 1
ATOM 1431 N N . ASN A 1 179 ? 11.050 1.489 5.318 1.00 82.81 179 ASN A N 1
ATOM 1432 C CA . ASN A 1 179 ? 12.044 2.261 6.073 1.00 82.81 179 ASN A CA 1
ATOM 1433 C C . ASN A 1 179 ? 11.863 3.788 5.934 1.00 82.81 179 ASN A C 1
ATOM 1435 O O . ASN A 1 179 ? 12.834 4.537 5.840 1.00 82.81 179 ASN A O 1
ATOM 1439 N N . GLY A 1 180 ? 10.607 4.246 5.903 1.00 83.19 180 GLY A N 1
ATOM 1440 C CA . GLY A 1 180 ? 10.254 5.663 5.784 1.00 83.19 180 GLY A CA 1
ATOM 1441 C C . GLY A 1 180 ? 10.286 6.226 4.359 1.00 83.19 180 GLY A C 1
ATOM 1442 O O . GLY A 1 180 ? 9.951 7.392 4.179 1.00 83.19 180 GLY A O 1
ATOM 1443 N N . GLN A 1 181 ? 10.649 5.428 3.352 1.00 88.69 181 GLN A N 1
ATOM 1444 C CA . GLN A 1 181 ? 10.568 5.814 1.940 1.00 88.69 181 GLN A CA 1
ATOM 1445 C C . GLN A 1 181 ? 9.271 5.296 1.323 1.00 88.69 181 GLN A C 1
ATOM 1447 O O . GLN A 1 181 ? 8.836 4.198 1.665 1.00 88.69 181 GLN A O 1
ATOM 1452 N N . LEU A 1 182 ? 8.674 6.064 0.406 1.00 90.56 182 LEU A N 1
ATOM 1453 C CA . LEU A 1 182 ? 7.497 5.622 -0.348 1.00 90.56 182 LEU A CA 1
ATOM 1454 C C . LEU A 1 182 ? 7.790 4.280 -1.031 1.00 90.56 182 LEU A C 1
ATOM 1456 O O . LEU A 1 182 ? 8.847 4.107 -1.642 1.00 90.56 182 LEU A O 1
ATOM 1460 N N . ASP A 1 183 ? 6.864 3.335 -0.913 1.00 90.06 183 ASP A N 1
ATOM 1461 C CA . ASP A 1 183 ? 6.949 2.012 -1.534 1.00 90.06 183 ASP A CA 1
ATOM 1462 C C . ASP A 1 183 ? 5.853 1.841 -2.592 1.00 90.06 183 ASP A C 1
ATOM 1464 O O . ASP A 1 183 ? 6.133 1.854 -3.793 1.00 90.06 183 ASP A O 1
ATOM 1468 N N . ARG A 1 184 ? 4.590 1.779 -2.173 1.00 91.12 184 ARG A N 1
ATOM 1469 C CA . ARG A 1 184 ? 3.445 1.700 -3.087 1.00 91.12 184 ARG A CA 1
ATOM 1470 C C . ARG A 1 184 ? 2.405 2.732 -2.706 1.00 91.12 184 ARG A C 1
ATOM 1472 O O . ARG A 1 184 ? 2.189 2.952 -1.518 1.00 91.12 184 ARG A O 1
ATOM 1479 N N . ILE A 1 185 ? 1.797 3.353 -3.710 1.00 94.69 185 ILE A N 1
ATOM 1480 C CA . ILE A 1 185 ? 0.802 4.416 -3.572 1.00 94.69 185 ILE A CA 1
ATOM 1481 C C . ILE A 1 185 ? -0.542 3.867 -4.053 1.00 94.69 185 ILE A C 1
ATOM 1483 O O . ILE A 1 185 ? -0.599 3.157 -5.052 1.00 94.69 185 ILE A O 1
ATOM 1487 N N . TYR A 1 186 ? -1.609 4.196 -3.335 1.00 95.56 186 TYR A N 1
ATOM 1488 C CA . TYR A 1 186 ? -2.962 3.722 -3.595 1.00 95.56 186 TYR A CA 1
ATOM 1489 C C . TYR A 1 186 ? -3.967 4.849 -3.386 1.00 95.56 186 TYR A C 1
ATOM 1491 O O . TYR A 1 186 ? -3.763 5.730 -2.545 1.00 95.56 186 TYR A O 1
ATOM 1499 N N . ASP A 1 187 ? -5.093 4.780 -4.082 1.00 95.94 187 ASP A N 1
ATOM 1500 C CA . ASP A 1 187 ? -6.188 5.716 -3.882 1.00 95.94 187 ASP A CA 1
ATOM 1501 C C . ASP A 1 187 ? -7.002 5.377 -2.624 1.00 95.94 187 ASP A C 1
ATOM 1503 O O . ASP A 1 187 ? -7.172 4.221 -2.227 1.00 95.94 187 ASP A O 1
ATOM 1507 N N . TYR A 1 188 ? -7.518 6.413 -1.961 1.00 96.50 188 TYR A N 1
ATOM 1508 C CA . TYR A 1 188 ? -8.417 6.263 -0.812 1.00 96.50 188 TYR A CA 1
ATOM 1509 C C . TYR A 1 188 ? -9.713 5.540 -1.184 1.00 96.50 188 TYR A C 1
ATOM 1511 O O . TYR A 1 188 ? -10.261 4.807 -0.364 1.00 96.50 188 TYR A O 1
ATOM 1519 N N . GLU A 1 189 ? -10.219 5.772 -2.397 1.00 94.94 189 GLU A N 1
ATOM 1520 C CA . GLU A 1 189 ? -11.491 5.211 -2.864 1.00 94.94 189 GLU A CA 1
ATOM 1521 C C . GLU A 1 189 ? -11.449 3.697 -3.074 1.00 94.94 189 GLU A C 1
ATOM 1523 O O . GLU A 1 189 ? -12.492 3.048 -3.035 1.00 94.94 189 GLU A O 1
ATOM 1528 N N . ASP A 1 190 ? -10.251 3.129 -3.205 1.00 95.94 190 ASP A N 1
ATOM 1529 C CA . ASP A 1 190 ? -10.075 1.689 -3.330 1.00 95.94 190 ASP A CA 1
ATOM 1530 C C . ASP A 1 190 ? -10.140 0.962 -1.983 1.00 95.94 190 ASP A C 1
ATOM 1532 O O . ASP A 1 190 ? -10.178 -0.267 -1.956 1.00 95.94 190 ASP A O 1
ATOM 1536 N N . ILE A 1 191 ? -10.159 1.670 -0.850 1.00 97.12 191 ILE A N 1
ATOM 1537 C CA . ILE A 1 191 ? -10.226 1.037 0.471 1.00 97.12 191 ILE A CA 1
ATOM 1538 C C . ILE A 1 191 ? -11.650 0.536 0.733 1.00 97.12 191 ILE A C 1
ATOM 1540 O O . ILE A 1 191 ? -12.588 1.316 0.884 1.00 97.12 191 ILE A O 1
ATOM 1544 N N . VAL A 1 192 ? -11.802 -0.783 0.869 1.00 95.06 192 VAL A N 1
ATOM 1545 C CA . VAL A 1 192 ? -13.096 -1.424 1.161 1.00 95.06 192 VAL A CA 1
ATOM 1546 C C . VAL A 1 192 ? -13.258 -1.689 2.656 1.00 95.06 192 VAL A C 1
ATOM 1548 O O . VAL A 1 192 ? -14.282 -1.377 3.261 1.00 95.06 192 VAL A O 1
ATOM 1551 N N . ASN A 1 193 ? -12.254 -2.313 3.265 1.00 95.12 193 ASN A N 1
ATOM 1552 C CA . ASN A 1 193 ? -12.303 -2.792 4.645 1.00 95.12 193 ASN A CA 1
ATOM 1553 C C . ASN A 1 193 ? -10.890 -2.885 5.208 1.00 95.12 193 ASN A C 1
ATOM 1555 O O . ASN A 1 193 ? -9.936 -3.086 4.460 1.00 95.12 193 ASN A O 1
ATOM 1559 N N . PHE A 1 194 ? -10.744 -2.814 6.523 1.00 96.81 194 PHE A N 1
ATOM 1560 C CA . PHE A 1 194 ? -9.460 -3.015 7.174 1.00 96.81 194 PHE A CA 1
ATOM 1561 C C . PHE A 1 194 ? -9.607 -3.745 8.509 1.00 96.81 194 PHE A C 1
ATOM 1563 O O . PHE A 1 194 ? -10.620 -3.635 9.198 1.00 96.81 194 PHE A O 1
ATOM 1570 N N . GLU A 1 195 ? -8.577 -4.504 8.878 1.00 94.38 195 GLU A N 1
ATOM 1571 C CA . GLU A 1 195 ? -8.539 -5.313 10.096 1.00 94.38 195 GLU A CA 1
ATOM 1572 C C . GLU A 1 195 ? -7.173 -5.191 10.778 1.00 94.38 195 GLU A C 1
ATOM 1574 O O . GLU A 1 195 ? -6.144 -5.427 10.147 1.00 94.38 195 GLU A O 1
ATOM 1579 N N . LEU A 1 196 ? -7.145 -4.880 12.074 1.00 94.00 196 LEU A N 1
ATOM 1580 C CA . LEU A 1 196 ? -5.951 -5.026 12.900 1.00 94.00 196 LEU A CA 1
ATOM 1581 C C . LEU A 1 196 ? -5.827 -6.479 13.342 1.00 94.00 196 LEU A C 1
ATOM 1583 O O . LEU A 1 196 ? -6.699 -7.011 14.031 1.00 94.00 196 LEU A O 1
ATOM 1587 N N . LEU A 1 197 ? -4.721 -7.102 12.953 1.00 92.75 197 LEU A N 1
ATOM 1588 C CA . LEU A 1 197 ? -4.397 -8.487 13.236 1.00 92.75 197 LEU A CA 1
ATOM 1589 C C . LEU A 1 197 ? -3.256 -8.565 14.251 1.00 92.75 197 LEU A C 1
ATOM 1591 O O . LEU A 1 197 ? -2.157 -8.066 14.000 1.00 92.75 197 LEU A O 1
ATOM 1595 N N . GLU A 1 198 ? -3.496 -9.269 15.352 1.00 90.31 198 GLU A N 1
ATOM 1596 C CA . GLU A 1 198 ? -2.481 -9.636 16.337 1.00 90.31 198 GLU A CA 1
ATOM 1597 C C . GLU A 1 198 ? -2.307 -11.163 16.351 1.00 90.31 198 GLU A C 1
ATOM 1599 O O . GLU A 1 198 ? -3.254 -11.918 16.589 1.00 90.31 198 GLU A O 1
ATOM 1604 N N . ASP A 1 199 ? -1.099 -11.641 16.043 1.00 89.75 199 ASP A N 1
ATOM 1605 C CA . ASP A 1 199 ? -0.787 -13.071 15.870 1.00 89.75 199 ASP A CA 1
ATOM 1606 C C . ASP A 1 199 ? -1.784 -13.810 14.945 1.00 89.75 199 ASP A C 1
ATOM 1608 O O . ASP A 1 199 ? -2.132 -14.971 15.172 1.00 89.75 199 ASP A O 1
ATOM 1612 N N . GLY A 1 200 ? -2.269 -13.117 13.908 1.00 86.75 200 GLY A N 1
ATOM 1613 C CA . GLY A 1 200 ? -3.246 -13.626 12.939 1.00 86.75 200 GLY A CA 1
ATOM 1614 C C . GLY A 1 200 ? -4.714 -13.515 13.364 1.00 86.75 200 GLY A C 1
ATOM 1615 O O . GLY A 1 200 ? -5.584 -13.810 12.549 1.00 86.75 200 GLY A O 1
ATOM 1616 N N . ASN A 1 201 ? -5.010 -13.066 14.587 1.00 84.62 201 ASN A N 1
ATOM 1617 C CA . ASN A 1 201 ? -6.380 -12.876 15.065 1.00 84.62 201 ASN A CA 1
ATOM 1618 C C . ASN A 1 201 ? -6.826 -11.429 14.848 1.00 84.62 201 ASN A C 1
ATOM 1620 O O . ASN A 1 201 ? -6.097 -10.505 15.204 1.00 84.62 201 ASN A O 1
ATOM 1624 N N . SER A 1 202 ? -8.030 -11.240 14.310 1.00 85.88 202 SER A N 1
ATOM 1625 C CA . SER A 1 202 ? -8.647 -9.919 14.170 1.00 85.88 202 SER A CA 1
ATOM 1626 C C . SER A 1 202 ? -9.050 -9.385 15.543 1.00 85.88 202 SER A C 1
ATOM 1628 O O . SER A 1 202 ? -9.799 -10.040 16.270 1.00 85.88 202 SER A O 1
ATOM 1630 N N . VAL A 1 203 ? -8.507 -8.226 15.919 1.00 85.38 203 VAL A N 1
ATOM 1631 C CA . VAL A 1 203 ? -8.796 -7.557 17.200 1.00 85.38 203 VAL A CA 1
ATOM 1632 C C . VAL A 1 203 ? -9.629 -6.288 17.012 1.00 85.38 203 VAL A C 1
ATOM 1634 O O . VAL A 1 203 ? -10.428 -5.949 17.886 1.00 85.38 203 VAL A O 1
ATOM 1637 N N . ALA A 1 204 ? -9.488 -5.623 15.863 1.00 86.94 204 ALA A N 1
ATOM 1638 C CA . ALA A 1 204 ? -10.329 -4.515 15.419 1.00 86.94 204 ALA A CA 1
ATOM 1639 C C . ALA A 1 204 ? -10.567 -4.592 13.912 1.00 86.94 204 ALA A C 1
ATOM 1641 O O . ALA A 1 204 ? -9.695 -5.036 13.171 1.00 86.94 204 ALA A O 1
ATOM 1642 N N . SER A 1 205 ? -11.708 -4.087 13.460 1.00 89.25 205 SER A N 1
ATOM 1643 C CA . SER A 1 205 ? -12.047 -3.960 12.047 1.00 89.25 205 SER A CA 1
ATOM 1644 C C . SER A 1 205 ? -12.932 -2.747 11.797 1.00 89.25 205 SER A 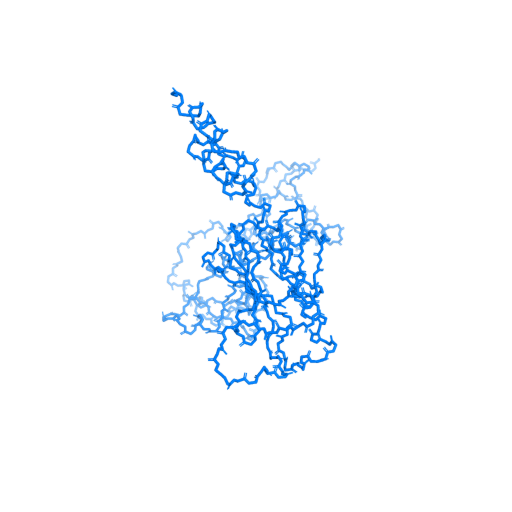C 1
ATOM 1646 O O . SER A 1 205 ? -13.806 -2.454 12.611 1.00 89.25 205 SER A O 1
ATOM 1648 N N . GLY A 1 206 ? -12.757 -2.099 10.657 1.00 89.50 206 GLY A N 1
ATOM 1649 C CA . GLY A 1 206 ? -13.607 -1.015 10.171 1.00 89.50 206 GLY A CA 1
ATOM 1650 C C . GLY A 1 206 ? -13.598 -0.999 8.648 1.00 89.50 206 GLY A C 1
ATOM 1651 O O . GLY A 1 206 ? -12.979 -1.858 8.018 1.00 89.50 206 GLY A O 1
ATOM 1652 N N . GLY A 1 207 ? -14.298 -0.055 8.037 1.00 90.25 207 GLY A N 1
ATOM 1653 C CA . GLY A 1 207 ? -14.359 0.012 6.581 1.00 90.25 207 GLY A CA 1
ATOM 1654 C C . GLY A 1 207 ? -15.511 0.849 6.065 1.00 90.25 207 GLY A C 1
ATOM 1655 O O . GLY A 1 207 ? -16.249 1.466 6.833 1.00 90.25 207 GLY A O 1
ATOM 1656 N N . LEU A 1 208 ? -15.669 0.829 4.746 1.00 88.25 208 LEU A N 1
ATOM 1657 C CA . LEU A 1 208 ? -16.743 1.526 4.056 1.00 88.25 208 LEU A CA 1
ATOM 1658 C C . LEU A 1 208 ? -18.109 0.993 4.517 1.00 88.25 208 LEU A C 1
ATOM 1660 O O . LEU A 1 208 ? -18.337 -0.220 4.568 1.00 88.25 208 LEU A O 1
ATOM 1664 N N . GLY A 1 209 ? -19.003 1.896 4.911 1.00 81.38 209 GLY A N 1
ATOM 1665 C CA . GLY A 1 209 ? -20.349 1.602 5.397 1.00 81.38 209 GLY A CA 1
ATOM 1666 C C . GLY A 1 209 ? -20.413 0.925 6.768 1.00 81.38 209 GLY A C 1
ATOM 1667 O O . GLY A 1 209 ? -21.470 0.414 7.145 1.00 81.38 209 GLY A O 1
ATOM 1668 N N . ARG A 1 210 ? -19.304 0.856 7.521 1.00 79.81 210 ARG A N 1
ATOM 1669 C CA . ARG A 1 210 ? -19.233 0.133 8.801 1.00 79.81 210 ARG A CA 1
ATOM 1670 C C . ARG A 1 210 ? -18.551 0.975 9.872 1.00 79.81 210 ARG A C 1
ATOM 1672 O O . ARG A 1 210 ? -17.523 1.599 9.634 1.00 79.81 210 ARG A O 1
ATOM 1679 N N . ALA A 1 211 ? -19.101 0.943 11.083 1.00 79.94 211 ALA A N 1
ATOM 1680 C CA . ALA A 1 211 ? -18.434 1.516 12.245 1.00 79.94 211 ALA A CA 1
ATOM 1681 C C . ALA A 1 211 ? -17.162 0.724 12.587 1.00 79.94 211 ALA A C 1
ATOM 1683 O O . ALA A 1 211 ? -17.100 -0.493 12.383 1.00 79.94 211 ALA A O 1
ATOM 1684 N N . LEU A 1 212 ? -16.173 1.409 13.161 1.00 81.38 212 LEU A N 1
ATOM 1685 C CA . LEU A 1 212 ? -14.981 0.773 13.706 1.00 81.38 212 LEU A CA 1
ATOM 1686 C C . LEU A 1 212 ? -15.361 -0.079 14.926 1.00 81.38 212 LEU A C 1
ATOM 1688 O O . LEU A 1 212 ? -15.807 0.435 15.950 1.00 81.38 212 LEU A O 1
ATOM 1692 N N . VAL A 1 213 ? -15.176 -1.394 14.823 1.00 78.31 213 VAL A N 1
ATOM 1693 C CA . VAL A 1 213 ? -15.458 -2.369 15.882 1.00 78.31 213 VAL A CA 1
ATOM 1694 C C . VAL A 1 213 ? -14.143 -2.958 16.369 1.00 78.31 213 VAL A C 1
ATOM 1696 O O . VAL A 1 213 ? -13.425 -3.588 15.602 1.00 78.31 213 VAL A O 1
ATOM 1699 N N . GLY A 1 214 ? -13.829 -2.795 17.652 1.00 66.19 214 GLY A N 1
ATOM 1700 C CA . GLY A 1 214 ? -12.651 -3.394 18.277 1.00 66.19 214 GLY A CA 1
ATOM 1701 C C . GLY A 1 214 ? -12.931 -3.729 19.731 1.00 66.19 214 GLY A C 1
ATOM 1702 O O . GLY A 1 214 ? -13.221 -2.833 20.523 1.00 66.19 214 GLY A O 1
ATOM 1703 N N . GLY A 1 215 ? -12.894 -5.011 20.094 1.00 60.16 215 GLY A N 1
ATOM 1704 C CA . GLY A 1 215 ? -13.201 -5.438 21.462 1.00 60.16 215 GLY A CA 1
ATOM 1705 C C . GLY A 1 215 ? -12.219 -4.814 22.454 1.00 60.16 215 GLY A C 1
ATOM 1706 O O . GLY A 1 215 ? -11.027 -4.998 22.290 1.00 60.16 215 GLY A O 1
ATOM 1707 N N . ALA A 1 216 ? -12.693 -4.048 23.443 1.00 52.12 216 ALA A N 1
ATOM 1708 C CA . ALA A 1 216 ? -11.905 -3.423 24.523 1.00 52.12 216 ALA A CA 1
ATOM 1709 C C . ALA A 1 216 ? -10.579 -2.705 24.125 1.00 52.12 216 ALA A C 1
ATOM 1711 O O . ALA A 1 216 ? -9.768 -2.361 24.986 1.00 52.12 216 ALA A O 1
ATOM 1712 N N . LEU A 1 217 ? -10.399 -2.386 22.836 1.00 55.56 217 LEU A N 1
ATOM 1713 C CA . LEU A 1 217 ? -9.253 -1.659 22.279 1.00 55.56 217 LEU A CA 1
ATOM 1714 C C . LEU A 1 217 ? -9.318 -0.149 22.538 1.00 55.56 217 LEU A C 1
ATOM 1716 O O . LEU A 1 217 ? -8.288 0.515 22.506 1.00 55.56 217 LEU A O 1
ATOM 1720 N N . PHE A 1 218 ? -10.506 0.378 22.845 1.00 55.09 218 PHE A N 1
ATOM 1721 C CA . PHE A 1 218 ? -10.757 1.809 23.059 1.00 55.09 218 PHE A CA 1
ATOM 1722 C C . PHE A 1 218 ? -10.884 2.208 24.544 1.00 55.09 218 PHE A C 1
ATOM 1724 O O . PHE A 1 218 ? -11.379 3.288 24.855 1.00 55.09 218 PHE A O 1
ATOM 1731 N N . GLY A 1 219 ? -10.442 1.354 25.478 1.00 48.03 219 GLY A N 1
ATOM 1732 C CA . GLY A 1 219 ? -10.372 1.651 26.915 1.00 48.03 219 GLY A CA 1
ATOM 1733 C C . GLY A 1 219 ? -8.938 1.501 27.429 1.00 48.03 219 GLY A C 1
ATOM 1734 O O . GLY A 1 219 ? -8.337 0.449 27.230 1.00 48.03 219 GLY A O 1
ATOM 1735 N N . GLY A 1 220 ? -8.400 2.550 28.064 1.00 44.31 220 GLY A N 1
ATOM 1736 C CA . GLY A 1 220 ? -6.976 2.837 28.346 1.00 44.31 220 GLY A CA 1
ATOM 1737 C C . GLY A 1 220 ? -6.133 1.850 29.174 1.00 44.31 220 GLY A C 1
ATOM 1738 O O . GLY A 1 220 ? -5.203 2.275 29.855 1.00 44.31 220 GLY A O 1
ATOM 1739 N N . THR A 1 221 ? -6.406 0.547 29.124 1.00 42.50 221 THR A N 1
ATOM 1740 C CA . THR A 1 221 ? -5.657 -0.483 29.863 1.00 42.50 221 THR A CA 1
ATOM 1741 C C . THR A 1 221 ? -5.527 -1.822 29.129 1.00 42.50 221 THR A C 1
ATOM 1743 O O . THR A 1 221 ? -5.237 -2.835 29.761 1.00 42.50 221 THR A O 1
ATOM 1746 N N . GLY A 1 222 ? -5.679 -1.854 27.797 1.00 44.41 222 GLY A N 1
ATOM 1747 C CA . GLY A 1 222 ? -5.269 -3.008 26.982 1.00 44.41 222 GLY A CA 1
ATOM 1748 C C . GLY A 1 222 ? -5.943 -4.325 27.376 1.00 44.41 222 GLY A C 1
ATOM 1749 O O . GLY A 1 222 ? -5.295 -5.373 27.436 1.00 44.41 222 GLY A O 1
ATOM 1750 N N . ALA A 1 223 ? -7.240 -4.287 27.676 1.00 47.28 223 ALA A N 1
ATOM 1751 C CA . ALA A 1 223 ? -7.990 -5.495 27.963 1.00 47.28 223 ALA A CA 1
ATOM 1752 C C . ALA A 1 223 ? -8.312 -6.204 26.642 1.00 47.28 223 ALA A C 1
ATOM 1754 O O . ALA A 1 223 ? -9.279 -5.885 25.968 1.00 47.28 223 ALA A O 1
ATOM 1755 N N . ILE A 1 224 ? -7.514 -7.203 26.268 1.00 53.59 224 ILE A N 1
ATOM 1756 C CA . ILE A 1 224 ? -7.942 -8.210 25.292 1.00 53.59 224 ILE A CA 1
ATOM 1757 C C . ILE A 1 224 ? -9.062 -9.013 25.959 1.00 53.59 224 ILE A C 1
ATOM 1759 O O . ILE A 1 224 ? -8.804 -9.995 26.653 1.00 53.59 224 ILE A O 1
ATOM 1763 N N . VAL A 1 225 ? -10.309 -8.579 25.793 1.00 44.22 225 VAL A N 1
ATOM 1764 C CA . VAL A 1 225 ? -11.487 -9.378 26.138 1.00 44.22 225 VAL A CA 1
ATOM 1765 C C . VAL A 1 225 ? -12.462 -9.317 24.972 1.00 44.22 225 VAL A C 1
ATOM 1767 O O . VAL A 1 225 ? -13.176 -8.339 24.773 1.00 44.22 225 VAL A O 1
ATOM 1770 N N . GLY A 1 226 ? -12.473 -10.403 24.204 1.00 35.78 226 GLY A N 1
ATOM 1771 C CA . GLY A 1 226 ? -13.412 -10.637 23.118 1.00 35.78 226 GLY A CA 1
ATOM 1772 C C . GLY A 1 226 ? -13.297 -12.063 22.587 1.00 35.78 226 GLY A C 1
ATOM 1773 O O . GLY A 1 226 ? -12.555 -12.319 21.650 1.00 35.78 226 GLY A O 1
ATOM 1774 N N . GLY A 1 227 ? -14.041 -12.996 23.190 1.00 37.53 227 GLY A N 1
ATOM 1775 C CA . GLY A 1 227 ? -14.714 -14.031 22.397 1.00 37.53 227 GLY A CA 1
ATOM 1776 C C . GLY A 1 227 ? -14.077 -15.409 22.201 1.00 37.53 227 GLY A C 1
ATOM 1777 O O . GLY A 1 227 ? -14.514 -16.104 21.293 1.00 37.53 227 GLY A O 1
ATOM 1778 N N . ILE A 1 228 ? -13.133 -15.874 23.028 1.00 37.69 228 ILE A N 1
ATOM 1779 C CA . ILE A 1 228 ? -12.870 -17.326 23.118 1.00 37.69 228 ILE A CA 1
ATOM 1780 C C . ILE A 1 228 ? -12.942 -17.767 24.577 1.00 37.69 228 ILE A C 1
ATOM 1782 O O . ILE A 1 228 ? -11.961 -17.791 25.321 1.00 37.69 228 ILE A O 1
ATOM 1786 N N . THR A 1 229 ? -14.150 -18.138 24.985 1.00 44.91 229 THR A N 1
ATOM 1787 C CA . THR A 1 229 ? -14.398 -19.041 26.106 1.00 44.91 229 THR A CA 1
ATOM 1788 C C . THR A 1 229 ? -13.626 -20.343 25.874 1.00 44.91 229 THR A C 1
ATOM 1790 O O . THR A 1 229 ? -14.103 -21.244 25.191 1.00 44.91 229 THR A O 1
ATOM 1793 N N . GLY A 1 230 ? -12.403 -20.442 26.396 1.00 36.75 230 GLY A N 1
ATOM 1794 C CA . GLY A 1 230 ? -11.627 -21.675 26.296 1.00 36.75 230 GLY A CA 1
ATOM 1795 C C . GLY A 1 230 ? -10.149 -21.523 26.627 1.00 36.75 230 GLY A C 1
ATOM 1796 O O . GLY A 1 230 ? -9.318 -21.565 25.730 1.00 36.75 230 GLY A O 1
ATOM 1797 N N . LYS A 1 231 ? -9.816 -21.392 27.920 1.00 41.34 231 LYS A N 1
ATOM 1798 C CA . LYS A 1 231 ? -8.538 -21.850 28.511 1.00 41.34 231 LYS A CA 1
ATOM 1799 C C . LYS A 1 231 ? -7.273 -21.650 27.643 1.00 41.34 231 LYS A C 1
ATOM 1801 O O . LYS A 1 231 ? -6.532 -22.599 27.408 1.00 41.34 231 LYS A O 1
ATOM 1806 N N . LYS A 1 232 ? -6.958 -20.431 27.199 1.00 43.94 232 LYS A N 1
ATOM 1807 C CA . LYS A 1 232 ? -5.599 -20.101 26.734 1.00 43.94 232 LYS A CA 1
ATOM 1808 C C . LYS A 1 232 ? -5.217 -18.718 27.235 1.00 43.94 232 LYS A C 1
ATOM 1810 O O . LYS A 1 232 ? -5.904 -17.740 26.977 1.00 43.94 232 LYS A O 1
ATOM 1815 N N . THR A 1 233 ? -4.137 -18.681 28.004 1.00 48.25 233 THR A N 1
ATOM 1816 C CA . THR A 1 233 ? -3.482 -17.473 28.505 1.00 48.25 233 THR A CA 1
ATOM 1817 C C . THR A 1 233 ? -3.304 -16.473 27.368 1.00 48.25 233 THR A C 1
ATOM 1819 O O . THR A 1 233 ? -2.787 -16.851 26.312 1.00 48.25 233 THR A O 1
ATOM 1822 N N . THR A 1 234 ? -3.697 -15.214 27.571 1.00 56.00 234 THR A N 1
ATOM 1823 C CA . THR A 1 234 ? -3.264 -14.114 26.704 1.00 56.00 234 THR A CA 1
ATOM 1824 C C . THR A 1 234 ? -1.746 -14.226 26.562 1.00 56.00 234 THR A C 1
ATOM 1826 O O . THR A 1 234 ? -1.015 -14.254 27.554 1.00 56.00 234 THR A O 1
ATOM 1829 N N . LYS A 1 235 ? -1.251 -14.438 25.337 1.00 64.94 235 LYS A N 1
ATOM 1830 C CA . LYS A 1 235 ? 0.188 -14.618 25.127 1.00 64.94 235 LYS A CA 1
ATOM 1831 C C . LYS A 1 235 ? 0.897 -13.342 25.583 1.00 64.94 235 LYS A C 1
ATOM 1833 O O . LYS A 1 235 ? 0.557 -12.255 25.127 1.00 64.94 235 LYS A O 1
ATOM 1838 N N . ALA A 1 236 ? 1.908 -13.479 26.439 1.00 82.88 236 ALA A N 1
ATOM 1839 C CA . ALA A 1 236 ? 2.741 -12.356 26.885 1.00 82.88 236 ALA A CA 1
ATOM 1840 C C . ALA A 1 236 ? 3.605 -11.760 25.755 1.00 82.88 236 ALA A C 1
ATOM 1842 O O . ALA A 1 236 ? 4.205 -10.698 25.914 1.00 82.88 236 ALA A O 1
ATOM 1843 N N . ILE A 1 237 ? 3.686 -12.454 24.619 1.00 88.19 237 ILE A N 1
ATOM 1844 C CA . ILE A 1 237 ? 4.482 -12.090 23.453 1.00 88.19 237 ILE A CA 1
ATOM 1845 C C . ILE A 1 237 ? 3.534 -11.924 22.267 1.00 88.19 237 ILE A C 1
ATOM 1847 O O . ILE A 1 237 ? 2.756 -12.830 21.981 1.00 88.19 237 ILE A O 1
ATOM 1851 N N . CYS A 1 238 ? 3.646 -10.788 21.586 1.00 90.75 238 CYS A N 1
ATOM 1852 C CA . CYS A 1 238 ? 3.121 -10.549 20.250 1.00 90.75 238 CYS A CA 1
ATOM 1853 C C . CYS A 1 238 ? 4.231 -10.864 19.243 1.00 90.75 238 CYS A C 1
ATOM 1855 O O . CYS A 1 238 ? 5.330 -10.319 19.345 1.00 90.75 238 CYS A O 1
ATOM 1857 N N . SER A 1 239 ? 3.977 -11.760 18.297 1.00 93.56 239 SER A N 1
ATOM 1858 C CA . SER A 1 239 ? 4.923 -12.086 17.221 1.00 93.56 239 SER A CA 1
ATOM 1859 C C . SER A 1 239 ? 4.640 -11.276 15.964 1.00 93.56 239 SER A C 1
ATOM 1861 O O . SER A 1 239 ? 5.580 -10.912 15.264 1.00 93.56 239 SER A O 1
ATOM 1863 N N . THR A 1 240 ? 3.365 -10.980 15.696 1.00 95.62 240 THR A N 1
ATOM 1864 C CA . THR A 1 240 ? 2.966 -10.147 14.559 1.00 95.62 240 THR A CA 1
ATOM 1865 C C . THR A 1 240 ? 1.865 -9.169 14.938 1.00 95.62 240 THR A C 1
ATOM 1867 O O . THR A 1 240 ? 0.847 -9.596 15.482 1.00 95.62 240 THR A O 1
ATOM 1870 N N . LEU A 1 241 ? 2.029 -7.899 14.570 1.00 95.62 241 LEU A N 1
ATOM 1871 C CA . LEU A 1 241 ? 0.991 -6.869 14.632 1.00 95.62 241 LEU A CA 1
ATOM 1872 C C . LEU A 1 241 ? 0.941 -6.164 13.280 1.00 95.62 241 LEU A C 1
ATOM 1874 O O . LEU A 1 241 ? 1.939 -5.575 12.858 1.00 95.62 241 LEU A O 1
ATOM 1878 N N . LYS A 1 242 ? -0.194 -6.248 12.590 1.00 97.12 242 LYS A N 1
ATOM 1879 C CA . LYS A 1 242 ? -0.346 -5.693 11.241 1.00 97.12 242 LYS A CA 1
ATOM 1880 C C . LYS A 1 242 ? -1.773 -5.264 10.959 1.00 97.12 242 LYS A C 1
ATOM 1882 O O . LYS A 1 242 ? -2.704 -5.871 11.479 1.00 97.12 242 LYS A O 1
ATOM 1887 N N . ILE A 1 243 ? -1.944 -4.273 10.096 1.00 97.94 243 ILE A N 1
ATOM 1888 C CA . ILE A 1 243 ? -3.248 -3.939 9.525 1.00 97.94 243 ILE A CA 1
ATOM 1889 C C . ILE A 1 243 ? -3.345 -4.592 8.154 1.00 97.94 243 ILE A C 1
ATOM 1891 O O . ILE A 1 243 ? -2.468 -4.423 7.313 1.00 97.94 243 ILE A O 1
ATOM 1895 N N . LYS A 1 244 ? -4.409 -5.356 7.944 1.00 98.19 244 LYS A N 1
ATOM 1896 C CA . LYS A 1 244 ? -4.804 -5.901 6.651 1.00 98.19 244 LYS A CA 1
ATOM 1897 C C . LYS A 1 244 ? -5.818 -4.947 6.034 1.00 98.19 244 LYS A C 1
ATOM 1899 O O . LYS A 1 244 ? -6.923 -4.845 6.555 1.00 98.19 244 LYS A O 1
ATOM 1904 N N . VAL A 1 245 ? -5.467 -4.287 4.940 1.00 98.38 245 VAL A N 1
ATOM 1905 C CA . VAL A 1 245 ? -6.367 -3.432 4.159 1.00 98.38 245 VAL A CA 1
ATOM 1906 C C . VAL A 1 245 ? -6.856 -4.231 2.955 1.00 98.38 245 VAL A C 1
ATOM 1908 O O . VAL A 1 245 ? -6.062 -4.803 2.218 1.00 98.38 245 VAL A O 1
ATOM 1911 N N . THR A 1 246 ? -8.170 -4.328 2.795 1.00 97.81 246 THR A N 1
ATOM 1912 C CA . THR A 1 246 ? -8.833 -4.966 1.654 1.00 97.81 246 THR A CA 1
ATOM 1913 C C . THR A 1 246 ? -9.143 -3.897 0.619 1.00 97.81 246 THR A C 1
ATOM 1915 O O . THR A 1 246 ? -9.799 -2.907 0.950 1.00 97.81 246 THR A O 1
ATOM 1918 N N . MET A 1 247 ? -8.683 -4.118 -0.609 1.00 97.25 247 MET A N 1
ATOM 1919 C CA . MET A 1 247 ? -8.751 -3.157 -1.705 1.00 97.25 247 MET A CA 1
ATOM 1920 C C . MET A 1 247 ? -9.768 -3.583 -2.763 1.00 97.25 247 MET A C 1
ATOM 1922 O O . MET A 1 247 ? -9.932 -4.775 -3.032 1.00 97.25 247 MET A O 1
ATOM 1926 N N . ASN A 1 248 ? -10.391 -2.613 -3.427 1.00 95.19 248 ASN A N 1
ATOM 1927 C CA . ASN A 1 248 ? -11.205 -2.806 -4.626 1.00 95.19 248 ASN A CA 1
ATOM 1928 C C . ASN A 1 248 ? -10.324 -2.990 -5.878 1.00 95.19 248 ASN A C 1
ATOM 1930 O O . ASN A 1 248 ? -10.488 -2.321 -6.893 1.00 95.19 248 ASN A O 1
ATOM 1934 N N . ASN A 1 249 ? -9.349 -3.895 -5.802 1.00 92.44 249 ASN A N 1
ATOM 1935 C CA . ASN A 1 249 ? -8.397 -4.158 -6.872 1.00 92.44 249 ASN A CA 1
ATOM 1936 C C . ASN A 1 249 ? -8.173 -5.669 -6.992 1.00 92.44 249 ASN A C 1
ATOM 1938 O O . ASN A 1 249 ? -7.628 -6.300 -6.095 1.00 92.44 249 ASN A O 1
ATOM 1942 N N . MET A 1 250 ? -8.590 -6.267 -8.110 1.00 89.56 250 MET A N 1
ATOM 1943 C CA . MET A 1 250 ? -8.475 -7.718 -8.319 1.00 89.56 250 MET A CA 1
ATOM 1944 C C . MET A 1 250 ? -7.028 -8.200 -8.477 1.00 89.56 250 MET A C 1
ATOM 1946 O O . MET A 1 250 ? -6.736 -9.353 -8.161 1.00 89.56 250 MET A O 1
ATOM 1950 N N . SER A 1 251 ? -6.132 -7.340 -8.963 1.00 88.62 251 SER A N 1
ATOM 1951 C CA . SER A 1 251 ? -4.709 -7.659 -9.109 1.00 88.62 251 SER A CA 1
ATOM 1952 C C . SER A 1 251 ? -3.984 -7.608 -7.766 1.00 88.62 251 SER A C 1
ATOM 1954 O O . SER A 1 251 ? -3.050 -8.375 -7.541 1.00 88.62 251 SER A O 1
ATOM 1956 N N . GLU A 1 252 ? -4.431 -6.734 -6.862 1.00 91.94 252 GLU A N 1
ATOM 1957 C CA . GLU A 1 252 ? -3.854 -6.568 -5.530 1.00 91.94 252 GLU A CA 1
ATOM 1958 C C . GLU A 1 252 ? -4.946 -6.331 -4.465 1.00 91.94 252 GLU A C 1
ATOM 1960 O O . GLU A 1 252 ? -5.151 -5.212 -3.996 1.00 91.94 252 GLU A O 1
ATOM 1965 N N . PRO A 1 253 ? -5.681 -7.385 -4.062 1.00 94.62 253 PRO A N 1
ATOM 1966 C CA . PRO A 1 253 ? -6.879 -7.239 -3.230 1.00 94.62 253 PRO A CA 1
ATOM 1967 C C . PRO A 1 253 ? -6.581 -7.006 -1.747 1.00 94.62 253 PRO A C 1
ATOM 1969 O O . PRO A 1 253 ? -7.493 -6.705 -0.975 1.00 94.62 253 PRO A O 1
ATOM 1972 N N . VAL A 1 254 ? -5.334 -7.207 -1.310 1.00 97.06 254 VAL A N 1
ATOM 1973 C CA . VAL A 1 254 ? -4.948 -7.113 0.101 1.00 97.06 254 VAL A CA 1
ATOM 1974 C C . VAL A 1 254 ? -3.575 -6.473 0.245 1.00 97.06 254 VAL A C 1
ATOM 1976 O O . VAL A 1 254 ? -2.587 -7.031 -0.228 1.00 97.06 254 VAL A O 1
ATOM 1979 N N . ILE A 1 255 ? -3.513 -5.379 1.005 1.00 97.88 255 ILE A N 1
ATOM 1980 C CA . ILE A 1 255 ? -2.272 -4.715 1.418 1.00 97.88 255 ILE A CA 1
ATOM 1981 C C . ILE A 1 255 ? -2.067 -4.918 2.918 1.00 97.88 255 ILE A C 1
ATOM 1983 O O . ILE A 1 255 ? -3.006 -4.793 3.707 1.00 97.88 255 ILE A O 1
ATOM 1987 N N . TYR A 1 256 ? -0.837 -5.217 3.334 1.00 97.69 256 TYR A N 1
ATOM 1988 C CA . TYR A 1 256 ? -0.477 -5.321 4.747 1.00 97.69 256 TYR A CA 1
ATOM 1989 C C . TYR A 1 256 ? 0.414 -4.156 5.174 1.00 97.69 256 TYR A C 1
ATOM 1991 O O . TYR A 1 256 ? 1.447 -3.904 4.561 1.00 97.69 256 TYR A O 1
ATOM 1999 N N . ILE A 1 257 ? 0.043 -3.498 6.271 1.00 97.75 257 ILE A N 1
ATOM 2000 C CA . ILE A 1 257 ? 0.877 -2.521 6.976 1.00 97.75 257 ILE A CA 1
ATOM 2001 C C . ILE A 1 257 ? 1.417 -3.218 8.228 1.00 97.75 257 ILE A C 1
ATOM 2003 O O . ILE A 1 257 ? 0.665 -3.463 9.177 1.00 97.75 257 ILE A O 1
ATOM 2007 N N . ASN A 1 258 ? 2.697 -3.589 8.223 1.00 96.44 258 ASN A N 1
ATOM 2008 C CA . ASN A 1 258 ? 3.317 -4.366 9.300 1.00 96.44 258 ASN A CA 1
ATOM 2009 C C . ASN A 1 258 ? 3.968 -3.442 10.339 1.00 96.44 258 ASN A C 1
ATOM 2011 O O . ASN A 1 258 ? 4.858 -2.668 10.005 1.00 96.44 258 ASN A O 1
ATOM 2015 N N . PHE A 1 259 ? 3.558 -3.557 11.605 1.00 95.62 259 PHE A N 1
ATOM 2016 C CA . PHE A 1 259 ? 4.116 -2.785 12.726 1.00 95.62 259 PHE A CA 1
ATOM 2017 C C . PHE A 1 259 ? 5.090 -3.620 13.567 1.00 95.62 259 PHE A C 1
ATOM 2019 O O . PHE A 1 259 ? 6.132 -3.128 13.992 1.00 95.62 259 PHE A O 1
ATOM 2026 N N . ILE A 1 260 ? 4.756 -4.893 13.815 1.00 95.38 260 ILE A N 1
ATOM 2027 C CA . ILE A 1 260 ? 5.607 -5.860 14.524 1.00 95.38 260 ILE A CA 1
ATOM 2028 C C . ILE A 1 260 ? 5.755 -7.105 13.656 1.00 95.38 260 ILE A C 1
ATOM 2030 O O . ILE A 1 260 ? 4.756 -7.721 13.289 1.00 95.38 260 ILE A O 1
ATOM 2034 N N . GLU A 1 261 ? 7.000 -7.508 13.406 1.00 94.06 261 GLU A N 1
ATOM 2035 C CA . GLU A 1 261 ? 7.355 -8.741 12.678 1.00 94.06 261 GLU A CA 1
ATOM 2036 C C . GLU A 1 261 ? 8.296 -9.651 13.485 1.00 94.06 261 GLU A C 1
ATOM 2038 O O . GLU A 1 261 ? 8.734 -10.703 13.021 1.00 94.06 261 GLU A O 1
ATOM 2043 N N . THR A 1 262 ? 8.615 -9.256 14.720 1.00 93.69 262 THR A N 1
ATOM 2044 C CA . THR A 1 262 ? 9.494 -10.003 15.621 1.00 93.69 262 THR A CA 1
ATOM 2045 C C . THR A 1 262 ? 8.854 -10.168 16.995 1.00 93.69 262 THR A C 1
ATOM 2047 O O . THR A 1 262 ? 8.012 -9.376 17.421 1.00 93.69 262 THR A O 1
ATOM 2050 N N . LYS A 1 263 ? 9.259 -11.220 17.717 1.00 93.56 263 LYS A N 1
ATOM 2051 C CA . LYS A 1 263 ? 8.743 -11.532 19.057 1.00 93.56 263 LYS A CA 1
ATOM 2052 C C . LYS A 1 263 ? 8.958 -10.357 20.014 1.00 93.56 263 LYS A C 1
ATOM 2054 O O . LYS A 1 263 ? 10.069 -10.123 20.479 1.00 93.56 263 LYS A O 1
ATOM 2059 N N . THR A 1 264 ? 7.869 -9.686 20.365 1.00 90.94 264 THR A N 1
ATOM 2060 C CA . THR A 1 264 ? 7.849 -8.485 21.199 1.00 90.94 264 THR A CA 1
ATOM 2061 C C . THR A 1 264 ? 6.988 -8.734 22.431 1.00 90.94 264 THR A C 1
ATOM 2063 O O . THR A 1 264 ? 5.856 -9.204 22.327 1.00 90.94 264 THR A O 1
ATOM 2066 N N . LYS A 1 265 ? 7.509 -8.445 23.627 1.00 89.06 265 LYS A N 1
ATOM 2067 C CA . LYS A 1 265 ? 6.722 -8.586 24.861 1.00 89.06 265 LYS A CA 1
ATOM 2068 C C . LYS A 1 265 ? 5.644 -7.507 24.927 1.00 89.06 265 LYS A C 1
ATOM 2070 O O . LYS A 1 265 ? 5.943 -6.338 24.694 1.00 89.06 265 LYS A O 1
ATOM 2075 N N . LYS A 1 266 ? 4.416 -7.873 25.290 1.00 86.44 266 LYS A N 1
ATOM 2076 C CA . LYS A 1 266 ? 3.277 -6.939 25.314 1.00 86.44 266 LYS A CA 1
ATOM 2077 C C . LYS A 1 266 ? 3.353 -5.878 26.413 1.00 86.44 266 LYS A C 1
ATOM 2079 O O . LYS A 1 266 ? 2.748 -4.820 26.302 1.00 86.44 266 LYS A O 1
ATOM 2084 N N . ASP A 1 267 ? 4.103 -6.146 27.474 1.00 83.94 267 ASP A N 1
ATOM 2085 C CA . ASP A 1 267 ? 4.358 -5.187 28.550 1.00 83.94 267 ASP A CA 1
ATOM 2086 C C . ASP A 1 267 ? 5.459 -4.169 28.201 1.00 83.94 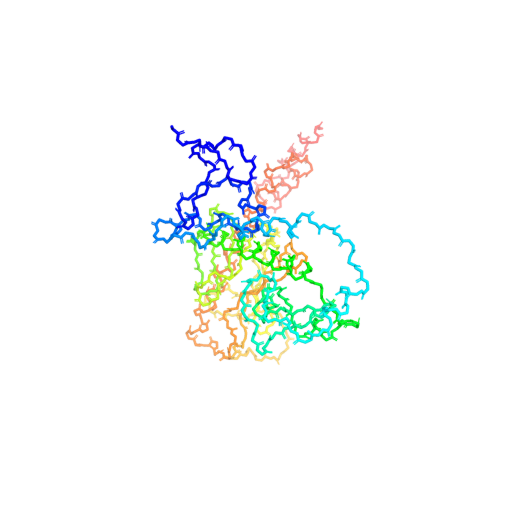267 ASP A C 1
ATOM 2088 O O . ASP A 1 267 ? 5.592 -3.153 28.887 1.00 83.94 267 ASP A O 1
ATOM 2092 N N . SER A 1 268 ? 6.216 -4.404 27.122 1.00 88.69 268 SER A N 1
ATOM 2093 C CA . SER A 1 268 ? 7.299 -3.521 26.689 1.00 88.69 268 SER A CA 1
ATOM 2094 C C . SER A 1 268 ? 6.783 -2.196 26.127 1.00 88.69 268 SER A C 1
ATOM 2096 O O . SER A 1 268 ? 5.727 -2.129 25.495 1.00 88.69 268 SER A O 1
ATOM 2098 N N . SER A 1 269 ? 7.571 -1.133 26.296 1.00 88.81 269 SER A N 1
ATOM 2099 C CA . SER A 1 269 ? 7.275 0.177 25.706 1.00 88.81 269 SER A CA 1
ATOM 2100 C C . SER A 1 269 ? 7.195 0.116 24.179 1.00 88.81 269 SER A C 1
ATOM 2102 O O . SER A 1 269 ? 6.332 0.760 23.595 1.00 88.81 269 SER A O 1
ATOM 2104 N N . SER A 1 270 ? 8.043 -0.696 23.535 1.00 90.75 270 SER A N 1
ATOM 2105 C CA . SER A 1 270 ? 8.038 -0.873 22.079 1.00 90.75 270 SER A CA 1
ATOM 2106 C C . SER A 1 270 ? 6.705 -1.418 21.575 1.00 90.75 270 SER A C 1
ATOM 2108 O O . SER A 1 270 ? 6.168 -0.896 20.605 1.00 90.75 270 SER A O 1
ATOM 2110 N N . TYR A 1 271 ? 6.141 -2.424 22.256 1.00 91.94 271 TYR A N 1
ATOM 2111 C CA . TYR A 1 271 ? 4.820 -2.939 21.903 1.00 91.94 271 TYR A CA 1
ATOM 2112 C C . TYR A 1 271 ? 3.753 -1.851 22.011 1.00 91.94 271 TYR A C 1
ATOM 2114 O O . TYR A 1 271 ? 2.994 -1.666 21.070 1.00 91.94 271 TYR A O 1
ATOM 2122 N N . LYS A 1 272 ? 3.724 -1.109 23.126 1.00 89.44 272 LYS A N 1
ATOM 2123 C CA . LYS A 1 272 ? 2.719 -0.060 23.362 1.00 89.44 272 LYS A CA 1
ATOM 2124 C C . LYS A 1 272 ? 2.761 1.019 22.279 1.00 89.44 272 LYS A C 1
ATOM 2126 O O . LYS A 1 272 ? 1.741 1.288 21.669 1.00 89.44 272 LYS A O 1
ATOM 2131 N N . ILE A 1 273 ? 3.950 1.533 21.956 1.00 91.62 273 ILE A N 1
ATOM 2132 C CA . ILE A 1 273 ? 4.132 2.554 20.908 1.00 91.62 273 ILE A CA 1
ATOM 2133 C C . ILE A 1 273 ? 3.642 2.055 19.540 1.00 91.62 273 ILE A C 1
ATOM 2135 O O . ILE A 1 273 ? 2.960 2.781 18.815 1.00 91.62 273 ILE A O 1
ATOM 2139 N N . LEU A 1 274 ? 3.991 0.820 19.168 1.00 94.62 274 LEU A N 1
ATOM 2140 C CA . LEU A 1 274 ? 3.601 0.238 17.879 1.00 94.62 274 LEU A CA 1
ATOM 2141 C C . LEU A 1 274 ? 2.107 -0.086 17.824 1.00 94.62 274 LEU A C 1
ATOM 2143 O O . LEU A 1 274 ? 1.482 0.044 16.775 1.00 94.62 274 LEU A O 1
ATOM 2147 N N . PHE A 1 275 ? 1.529 -0.470 18.957 1.00 92.56 275 PHE A N 1
ATOM 2148 C CA . PHE A 1 275 ? 0.101 -0.692 19.091 1.00 92.56 275 PHE A CA 1
ATOM 2149 C C . PHE A 1 275 ? -0.692 0.609 18.978 1.00 92.56 275 PHE A C 1
ATOM 2151 O O . PHE A 1 275 ? -1.636 0.664 18.196 1.00 92.56 275 PHE A O 1
ATOM 2158 N N . ASP A 1 276 ? -0.259 1.667 19.664 1.00 90.81 276 ASP A N 1
ATOM 2159 C CA . ASP A 1 276 ? -0.856 3.002 19.566 1.00 90.81 276 ASP A CA 1
ATOM 2160 C C . ASP A 1 276 ? -0.761 3.533 18.125 1.00 90.81 276 ASP A C 1
ATOM 2162 O O . ASP A 1 276 ? -1.735 4.051 17.583 1.00 90.81 276 ASP A O 1
ATOM 2166 N N . SER A 1 277 ? 0.375 3.306 17.455 1.00 95.06 277 SER A N 1
ATOM 2167 C CA . SER A 1 277 ? 0.554 3.636 16.032 1.00 95.06 277 SER A CA 1
ATOM 2168 C C . SER A 1 277 ? -0.447 2.891 15.140 1.00 95.06 277 SER A C 1
ATOM 2170 O O . SER A 1 277 ? -1.044 3.476 14.235 1.00 95.06 277 SER A O 1
ATOM 2172 N N . ALA A 1 278 ? -0.675 1.600 15.399 1.00 94.88 278 ALA A N 1
ATOM 2173 C CA . ALA A 1 278 ? -1.663 0.820 14.663 1.00 94.88 278 ALA A CA 1
ATOM 2174 C C . ALA A 1 278 ? -3.098 1.317 14.924 1.00 94.88 278 ALA A C 1
ATOM 2176 O O . ALA A 1 278 ? -3.899 1.400 13.994 1.00 94.88 278 ALA A O 1
ATOM 2177 N N . GLN A 1 279 ? -3.426 1.706 16.158 1.00 91.38 279 GLN A N 1
ATOM 2178 C CA . GLN A 1 279 ? -4.729 2.290 16.494 1.00 91.38 279 GLN A CA 1
ATOM 2179 C C . GLN A 1 279 ? -4.960 3.649 15.824 1.00 91.38 279 GLN A C 1
ATOM 2181 O O . GLN A 1 279 ? -6.049 3.911 15.304 1.00 91.38 279 GLN A O 1
ATOM 2186 N N . GLU A 1 280 ? -3.939 4.506 15.796 1.00 93.62 280 GLU A N 1
ATOM 2187 C CA . GLU A 1 280 ? -3.994 5.777 15.076 1.00 93.62 280 GLU A CA 1
ATOM 2188 C C . GLU A 1 280 ? -4.233 5.535 13.580 1.00 93.62 280 GLU A C 1
ATOM 2190 O O . GLU A 1 280 ? -5.111 6.156 12.981 1.00 93.62 280 GLU A O 1
ATOM 2195 N N . CYS A 1 281 ? -3.527 4.566 12.992 1.00 96.75 281 CYS A N 1
ATOM 2196 C CA . CYS A 1 281 ? -3.719 4.180 11.598 1.00 96.75 281 CYS A CA 1
ATOM 2197 C C . CYS A 1 281 ? -5.151 3.688 11.315 1.00 96.75 281 CYS A C 1
ATOM 2199 O O . CYS A 1 281 ? -5.769 4.168 10.366 1.00 96.75 281 CYS A O 1
ATOM 2201 N N . LEU A 1 282 ? -5.722 2.817 12.160 1.00 94.19 282 LEU A N 1
ATOM 2202 C CA . LEU A 1 282 ? -7.127 2.391 12.040 1.00 94.19 282 LEU A CA 1
ATOM 2203 C C . LEU A 1 282 ? -8.094 3.579 12.055 1.00 94.19 282 LEU A C 1
ATOM 2205 O O . LEU A 1 282 ? -9.046 3.613 11.280 1.00 94.19 282 LEU A O 1
ATOM 2209 N N . SER A 1 283 ? -7.846 4.551 12.933 1.00 93.00 283 SER A N 1
ATOM 2210 C CA . SER A 1 283 ? -8.691 5.740 13.063 1.00 93.00 283 SER A CA 1
ATOM 2211 C C . SER A 1 283 ? -8.654 6.589 11.790 1.00 93.00 283 SER A C 1
ATOM 2213 O O . SER A 1 283 ? -9.691 7.060 11.329 1.00 93.00 283 SER A O 1
ATOM 2215 N N . ILE A 1 284 ? -7.479 6.743 11.173 1.00 96.06 284 ILE A N 1
ATOM 2216 C CA . ILE A 1 284 ? -7.333 7.458 9.897 1.00 96.06 284 ILE A CA 1
ATOM 2217 C C . ILE A 1 284 ? -8.042 6.705 8.770 1.00 96.06 284 ILE A C 1
ATOM 2219 O O . ILE A 1 284 ? -8.805 7.316 8.024 1.00 96.06 284 ILE A O 1
ATOM 2223 N N . LEU A 1 285 ? -7.849 5.387 8.669 1.00 96.62 285 LEU A N 1
ATOM 2224 C CA . LEU A 1 285 ? -8.521 4.561 7.660 1.00 96.62 285 LEU A CA 1
ATOM 2225 C C . LEU A 1 285 ? -10.049 4.623 7.801 1.00 96.62 285 LEU A C 1
ATOM 2227 O O . LEU A 1 285 ? -10.754 4.728 6.796 1.00 96.62 285 LEU A O 1
ATOM 2231 N N . GLN A 1 286 ? -10.564 4.638 9.034 1.00 94.56 286 GLN A N 1
ATOM 2232 C CA . GLN A 1 286 ? -11.990 4.821 9.298 1.00 94.56 286 GLN A CA 1
ATOM 2233 C C . GLN A 1 286 ? -12.483 6.185 8.796 1.00 94.56 286 GLN A C 1
ATOM 2235 O O . GLN A 1 286 ? -13.480 6.250 8.083 1.00 94.56 286 GLN A O 1
ATOM 2240 N N . LEU A 1 287 ? -11.763 7.271 9.105 1.00 94.12 287 LEU A N 1
ATOM 2241 C CA . LEU A 1 287 ? -12.108 8.616 8.626 1.00 94.12 287 LEU A CA 1
ATOM 2242 C C . LEU A 1 287 ? -12.090 8.714 7.096 1.00 94.12 287 LEU A C 1
ATOM 2244 O O . LEU A 1 287 ? -12.895 9.447 6.518 1.00 94.12 287 LEU A O 1
ATOM 2248 N N . ILE A 1 288 ? -11.170 8.006 6.436 1.00 95.12 288 ILE A N 1
ATOM 2249 C CA . ILE A 1 288 ? -11.118 7.921 4.974 1.00 95.12 288 ILE A CA 1
ATOM 2250 C C . ILE A 1 288 ? -12.394 7.259 4.440 1.00 95.12 288 ILE A C 1
ATOM 2252 O O . ILE A 1 288 ? -13.058 7.838 3.578 1.00 95.12 288 ILE A O 1
ATOM 2256 N N . CYS A 1 289 ? -12.778 6.108 5.000 1.00 93.19 289 CYS A N 1
ATOM 2257 C CA . CYS A 1 289 ? -13.987 5.382 4.606 1.00 93.19 289 CYS A CA 1
ATOM 2258 C C . CYS A 1 289 ? -15.260 6.218 4.834 1.00 93.19 289 CYS A C 1
ATOM 2260 O O . CYS A 1 289 ? -16.077 6.364 3.930 1.00 93.19 289 CYS A O 1
ATOM 2262 N N . GLU A 1 290 ? -15.397 6.875 5.988 1.00 90.06 290 GLU A N 1
ATOM 2263 C CA . GLU A 1 290 ? -16.565 7.716 6.298 1.00 90.06 290 GLU A CA 1
ATOM 2264 C C . GLU A 1 290 ? -16.703 8.927 5.363 1.00 90.06 290 GLU A C 1
ATOM 2266 O O . GLU A 1 290 ? -17.812 9.352 5.026 1.00 90.06 290 GLU A O 1
ATOM 2271 N N . LYS A 1 291 ? -15.579 9.514 4.929 1.00 88.62 291 LYS A N 1
ATOM 2272 C CA . LYS A 1 291 ? -15.584 10.591 3.925 1.00 88.62 291 LYS A CA 1
ATOM 2273 C C . LYS A 1 291 ? -16.015 10.073 2.548 1.00 88.62 291 LYS A C 1
ATOM 2275 O O . LYS A 1 291 ? -16.647 10.825 1.803 1.00 88.62 291 LYS A O 1
ATOM 2280 N N . ALA A 1 292 ? -15.677 8.831 2.206 1.00 82.12 292 ALA A N 1
ATOM 2281 C CA . ALA A 1 292 ? -16.111 8.195 0.966 1.00 82.12 292 ALA A CA 1
ATOM 2282 C C . ALA A 1 292 ? -17.620 7.880 0.986 1.00 82.12 292 ALA A C 1
ATOM 2284 O O . ALA A 1 292 ? -18.307 8.214 0.022 1.00 82.12 292 ALA A O 1
ATOM 2285 N N . ASP A 1 293 ? -18.156 7.382 2.106 1.00 74.25 293 ASP A N 1
ATOM 2286 C CA . ASP A 1 293 ? -19.598 7.126 2.284 1.00 74.25 293 ASP A CA 1
ATOM 2287 C C . ASP A 1 293 ? -20.460 8.393 2.177 1.00 74.25 293 ASP A C 1
ATOM 2289 O O . ASP A 1 293 ? -21.571 8.383 1.645 1.00 74.25 293 ASP A O 1
ATOM 2293 N N . LYS A 1 294 ? -19.959 9.534 2.661 1.00 67.81 294 LYS A N 1
ATOM 2294 C CA . LYS A 1 294 ? -20.683 10.809 2.530 1.00 67.81 294 LYS A CA 1
ATOM 2295 C C . LYS A 1 294 ? -20.761 11.285 1.076 1.00 67.81 294 LYS A C 1
ATOM 2297 O O . LYS A 1 294 ? -21.775 11.848 0.676 1.00 67.81 294 LYS A O 1
ATOM 2302 N N . LYS A 1 295 ? -19.740 11.006 0.254 1.00 60.88 295 LYS A N 1
ATOM 2303 C CA . LYS A 1 295 ? -19.737 11.356 -1.180 1.00 60.88 295 LYS A CA 1
ATOM 2304 C C . LYS A 1 295 ? -20.767 10.571 -1.999 1.00 60.88 295 LYS A C 1
ATOM 2306 O O . LYS A 1 295 ? -21.214 11.084 -3.026 1.00 60.88 295 LYS A O 1
ATOM 2311 N N . THR A 1 296 ? -21.122 9.349 -1.604 1.00 55.94 296 THR A N 1
ATOM 2312 C CA . THR A 1 296 ? -22.161 8.550 -2.279 1.00 55.94 296 THR A CA 1
ATOM 2313 C C . THR A 1 296 ? -23.571 9.023 -1.925 1.00 55.94 296 THR A C 1
ATOM 2315 O O . THR A 1 296 ? -24.438 9.007 -2.798 1.00 55.94 296 THR A O 1
ATOM 2318 N N . LEU A 1 297 ? -23.787 9.541 -0.711 1.00 53.69 297 LEU A N 1
ATOM 2319 C CA . LEU A 1 297 ? -25.069 10.125 -0.286 1.00 53.69 297 LEU A CA 1
ATOM 2320 C C . LEU A 1 297 ? -25.415 11.444 -1.003 1.00 53.69 297 LEU A C 1
ATOM 2322 O O . LEU A 1 297 ? -26.592 11.719 -1.216 1.00 53.69 297 LEU A O 1
ATOM 2326 N N . ASP A 1 298 ? -24.414 12.224 -1.420 1.00 53.81 298 ASP A N 1
ATOM 2327 C CA . ASP A 1 298 ? -24.618 13.516 -2.101 1.00 53.81 298 ASP A CA 1
ATOM 2328 C C . ASP A 1 298 ? -24.824 13.399 -3.628 1.00 53.81 298 ASP A C 1
ATOM 2330 O O . ASP A 1 298 ? -25.116 14.394 -4.293 1.00 53.81 298 ASP A O 1
ATOM 2334 N N . LYS A 1 299 ? -24.660 12.203 -4.219 1.00 48.38 299 LYS A N 1
ATOM 2335 C CA . LYS A 1 299 ? -24.696 12.001 -5.685 1.00 48.38 299 LYS A CA 1
ATOM 2336 C C . LYS A 1 299 ? -25.925 11.267 -6.223 1.00 48.38 299 LYS A C 1
ATOM 2338 O O . LYS A 1 299 ? -26.079 11.213 -7.444 1.00 48.38 299 LYS A O 1
ATOM 2343 N N . GLN A 1 300 ? -26.794 10.717 -5.376 1.00 45.44 300 GLN A N 1
ATOM 2344 C CA . GLN A 1 300 ? -28.040 10.098 -5.838 1.00 45.44 300 GLN A CA 1
ATOM 2345 C C . GLN A 1 300 ? -29.232 11.040 -5.629 1.00 45.44 300 GLN A C 1
ATOM 2347 O O . GLN A 1 300 ? -29.327 11.667 -4.573 1.00 45.44 300 GLN A O 1
ATOM 2352 N N . PRO A 1 301 ? -30.161 11.157 -6.601 1.00 49.75 301 PRO A N 1
ATOM 2353 C CA . PRO A 1 301 ? -31.470 11.720 -6.313 1.00 49.75 301 PRO A CA 1
ATOM 2354 C C . PRO A 1 301 ? -32.114 10.821 -5.258 1.00 49.75 301 PRO A C 1
ATOM 2356 O O . PRO A 1 301 ? -32.469 9.682 -5.556 1.00 49.75 301 PRO A O 1
ATOM 2359 N N . VAL A 1 302 ? -32.180 11.316 -4.020 1.00 59.22 302 VAL A N 1
ATOM 2360 C CA . VAL A 1 302 ? -32.685 10.556 -2.876 1.00 59.22 302 VAL A CA 1
ATOM 2361 C C . VAL A 1 302 ? -34.096 10.097 -3.214 1.00 59.22 302 VAL A C 1
ATOM 2363 O O . VAL A 1 302 ? -34.978 10.909 -3.507 1.00 59.22 302 VAL A O 1
ATOM 2366 N N . THR A 1 303 ? -34.302 8.786 -3.261 1.00 73.44 303 THR A N 1
ATOM 2367 C CA . THR A 1 303 ? -35.631 8.259 -3.564 1.00 73.44 303 THR A CA 1
ATOM 2368 C C . THR A 1 303 ? -36.542 8.474 -2.349 1.00 73.44 303 THR A C 1
ATOM 2370 O O . THR A 1 303 ? -36.064 8.437 -1.212 1.00 73.44 303 THR A O 1
ATOM 2373 N N . PRO A 1 304 ? -37.869 8.630 -2.529 1.00 76.12 304 PRO A N 1
ATOM 2374 C CA . PRO A 1 304 ? -38.797 8.729 -1.399 1.00 76.12 304 PRO A CA 1
ATOM 2375 C C . PRO A 1 304 ? -38.656 7.578 -0.388 1.00 76.12 304 PRO A C 1
ATOM 2377 O O . PRO A 1 304 ? -38.901 7.761 0.800 1.00 76.12 304 PRO A O 1
ATOM 2380 N N . ALA A 1 305 ? -38.222 6.396 -0.839 1.00 77.06 305 ALA A N 1
ATOM 2381 C CA . ALA A 1 305 ? -37.975 5.240 0.018 1.00 77.06 305 ALA A CA 1
ATOM 2382 C C . ALA A 1 305 ? -36.777 5.437 0.966 1.00 77.06 305 ALA A C 1
ATOM 2384 O O . ALA A 1 305 ? -36.872 5.098 2.143 1.00 77.06 305 ALA A O 1
ATOM 2385 N N . GLU A 1 306 ? -35.679 6.021 0.484 1.00 76.12 306 GLU A N 1
ATOM 2386 C CA . GLU A 1 306 ? -34.473 6.265 1.286 1.00 76.12 306 GLU A CA 1
ATOM 2387 C C . GLU A 1 306 ? -34.690 7.364 2.333 1.00 76.12 306 GLU A C 1
ATOM 2389 O O . GLU A 1 306 ? -34.191 7.257 3.456 1.00 76.12 306 GLU A O 1
ATOM 2394 N N . GLU A 1 307 ? -35.479 8.395 2.014 1.00 78.06 307 GLU A N 1
ATOM 2395 C CA . GLU A 1 307 ? -35.873 9.412 2.999 1.00 78.06 307 GLU A CA 1
ATOM 2396 C C . GLU A 1 307 ? -36.780 8.830 4.092 1.00 78.06 307 GLU A C 1
ATOM 2398 O O . GLU A 1 307 ? -36.601 9.139 5.272 1.00 78.06 307 GLU A O 1
ATOM 2403 N N . ILE A 1 308 ? -37.691 7.916 3.739 1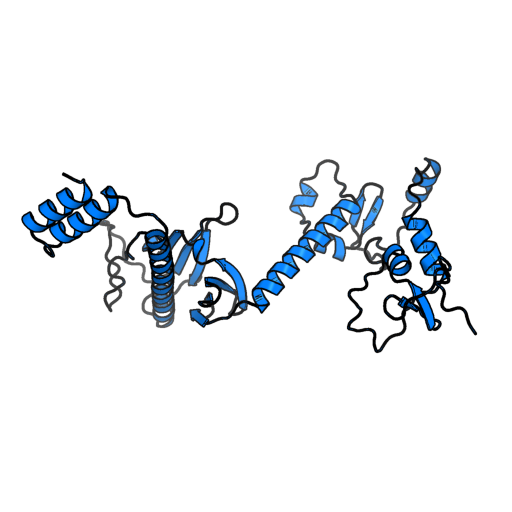.00 85.56 308 ILE A N 1
ATOM 2404 C CA . ILE A 1 308 ? -38.516 7.198 4.722 1.00 85.56 308 ILE A CA 1
ATOM 2405 C C . ILE A 1 308 ? -37.640 6.358 5.662 1.00 85.56 308 ILE A C 1
ATOM 2407 O O . ILE A 1 308 ? -37.909 6.326 6.864 1.00 85.56 308 ILE A O 1
ATOM 2411 N N . THR A 1 309 ? -36.578 5.717 5.163 1.00 83.38 309 THR A N 1
ATOM 2412 C CA . THR A 1 309 ? -35.632 4.975 6.012 1.00 83.38 309 THR A CA 1
ATOM 2413 C C . THR A 1 309 ? -34.897 5.900 6.981 1.00 83.38 309 THR A C 1
ATOM 2415 O O . THR A 1 309 ? -34.834 5.585 8.167 1.00 83.38 309 THR A O 1
ATOM 2418 N N . LYS A 1 310 ? -34.427 7.073 6.527 1.00 83.38 310 LYS A N 1
ATOM 2419 C CA . LYS A 1 310 ? -33.788 8.076 7.404 1.00 83.38 310 LYS A CA 1
ATOM 2420 C C . LYS A 1 310 ? -34.729 8.553 8.512 1.00 83.38 310 LYS A C 1
ATOM 2422 O O . LYS A 1 310 ? -34.329 8.622 9.670 1.00 83.38 310 LYS A O 1
ATOM 2427 N N . TYR A 1 311 ? -35.989 8.840 8.184 1.00 85.56 311 TYR A N 1
ATOM 2428 C CA . TYR A 1 311 ? -36.971 9.232 9.195 1.00 85.56 311 TYR A CA 1
ATOM 2429 C C . TYR A 1 311 ? -37.329 8.085 10.147 1.00 85.56 311 TYR A C 1
ATOM 2431 O O . TYR A 1 311 ? -37.589 8.338 11.320 1.00 85.56 311 TYR A O 1
ATOM 2439 N N . LYS A 1 312 ? -37.290 6.826 9.690 1.00 87.25 312 LYS A N 1
ATOM 2440 C CA . LYS A 1 312 ? -37.518 5.675 10.571 1.00 87.25 312 LYS A CA 1
ATOM 2441 C C . LYS A 1 312 ? -36.385 5.522 11.586 1.00 87.25 312 LYS A C 1
ATOM 2443 O O . LYS A 1 312 ? -36.665 5.278 12.752 1.00 87.25 312 LYS A O 1
ATOM 2448 N N . THR A 1 313 ? -35.141 5.765 11.178 1.00 83.81 313 THR A N 1
ATOM 2449 C CA . THR A 1 313 ? -33.997 5.808 12.100 1.00 83.81 313 THR A CA 1
ATOM 2450 C C . THR A 1 313 ? -34.173 6.885 13.172 1.00 83.81 313 THR A C 1
ATOM 2452 O O . THR A 1 313 ? -34.011 6.585 14.346 1.00 83.81 313 THR A O 1
ATOM 2455 N N . LEU A 1 314 ? -34.606 8.099 12.807 1.00 86.75 314 LEU A N 1
ATOM 2456 C CA . LEU A 1 314 ? -34.870 9.164 13.788 1.00 86.75 314 LEU A CA 1
ATOM 2457 C C . LEU A 1 314 ? -35.998 8.810 14.772 1.00 86.75 314 LEU A C 1
ATOM 2459 O O . LEU A 1 314 ? -35.942 9.204 15.935 1.00 86.75 314 LEU A O 1
ATOM 2463 N N . LEU A 1 315 ? -37.018 8.075 14.320 1.00 86.44 315 LEU A N 1
ATOM 2464 C CA . LEU A 1 315 ? -38.087 7.566 15.183 1.00 86.44 315 LEU A CA 1
ATOM 2465 C C . LEU A 1 315 ? -37.558 6.492 16.146 1.00 86.44 315 LEU A C 1
ATOM 2467 O O . LEU A 1 315 ? -37.852 6.533 17.337 1.00 86.44 315 LEU A O 1
ATOM 2471 N N . ASP A 1 316 ? -36.752 5.557 15.641 1.00 83.56 316 ASP A N 1
ATOM 2472 C CA . ASP A 1 316 ? -36.158 4.477 16.440 1.00 83.56 316 ASP A CA 1
ATOM 2473 C C . ASP A 1 316 ? -35.141 5.011 17.468 1.00 83.56 316 ASP A C 1
ATOM 2475 O O . ASP A 1 316 ? -34.993 4.449 18.552 1.00 83.56 316 ASP A O 1
ATOM 2479 N N . GLU A 1 317 ? -34.490 6.134 17.159 1.00 88.50 317 GLU A N 1
ATOM 2480 C CA . GLU A 1 317 ? -33.612 6.885 18.064 1.00 88.50 317 GLU A CA 1
ATOM 2481 C C . GLU A 1 317 ? -34.381 7.799 19.040 1.00 88.50 317 GLU A C 1
ATOM 2483 O O . GLU A 1 317 ? -33.777 8.410 19.922 1.00 88.50 317 GLU A O 1
ATOM 2488 N N . GLY A 1 318 ? -35.710 7.904 18.908 1.00 81.00 318 GLY A N 1
ATOM 2489 C CA . GLY A 1 318 ? -36.560 8.756 19.745 1.00 81.00 318 GLY A CA 1
ATOM 2490 C C . GLY A 1 318 ? -36.387 10.260 19.500 1.00 81.00 318 GLY A C 1
ATOM 2491 O O . GLY A 1 318 ? -36.811 11.067 20.326 1.00 81.00 318 GLY A O 1
ATOM 2492 N N . ALA A 1 319 ? -35.760 10.646 18.386 1.00 85.62 319 ALA A N 1
ATOM 2493 C CA . ALA A 1 319 ? -35.567 12.038 17.985 1.00 85.62 319 ALA A CA 1
ATOM 2494 C C . ALA A 1 319 ? -36.838 12.666 17.386 1.00 85.62 319 ALA A C 1
ATOM 2496 O O . ALA A 1 319 ? -36.975 13.888 17.399 1.00 85.62 319 ALA A O 1
ATOM 2497 N N . ILE A 1 320 ? -37.756 11.837 16.875 1.00 88.75 320 ILE A N 1
ATOM 2498 C CA . ILE A 1 320 ? -39.092 12.235 16.413 1.00 88.75 320 ILE A CA 1
ATOM 2499 C C . ILE A 1 320 ? -40.156 11.274 16.952 1.00 88.75 320 ILE A C 1
ATOM 2501 O O . ILE A 1 320 ? -39.868 10.133 17.307 1.00 88.75 320 ILE A O 1
ATOM 2505 N N . THR A 1 321 ? -41.398 11.739 16.986 1.00 90.88 321 THR A N 1
ATOM 2506 C CA . THR A 1 321 ? -42.580 10.973 17.400 1.00 90.88 321 THR A CA 1
ATOM 2507 C C . THR A 1 321 ? -43.175 10.147 16.255 1.00 90.88 321 THR A C 1
ATOM 2509 O O . THR A 1 321 ? -42.933 10.407 15.071 1.00 90.88 321 THR A O 1
ATOM 2512 N N . GLU A 1 322 ? -43.993 9.147 16.598 1.00 90.12 322 GLU A N 1
ATOM 2513 C CA . GLU A 1 322 ? -44.689 8.288 15.626 1.00 90.12 322 GLU A CA 1
ATOM 2514 C C . GLU A 1 322 ? -45.607 9.119 14.702 1.00 90.12 322 GLU A C 1
ATOM 2516 O O . GLU A 1 322 ? -45.713 8.860 13.497 1.00 90.12 322 GLU A O 1
ATOM 2521 N N . GLU A 1 323 ? -46.229 10.168 15.249 1.00 91.75 323 GLU A N 1
ATOM 2522 C CA . GLU A 1 323 ? -47.047 11.132 14.516 1.00 91.75 323 GLU A CA 1
ATOM 2523 C C . GLU A 1 323 ? -46.231 11.945 13.501 1.00 91.75 323 GLU A C 1
ATOM 2525 O O . GLU A 1 323 ? -46.643 12.070 12.343 1.00 91.75 323 GLU A O 1
ATOM 2530 N N . GLU A 1 324 ? -45.069 12.469 13.901 1.00 88.31 324 GLU A N 1
ATOM 2531 C CA . GLU A 1 324 ? -44.167 13.226 13.019 1.00 88.31 324 GLU A CA 1
ATOM 2532 C C . GLU A 1 324 ? -43.640 12.347 11.879 1.00 88.31 324 GLU A C 1
ATOM 2534 O O . GLU A 1 324 ? -43.662 12.753 10.712 1.00 88.31 324 GLU A O 1
ATOM 2539 N N . PHE A 1 325 ? -43.260 11.104 12.188 1.00 92.31 325 PHE A N 1
ATOM 2540 C CA . PHE A 1 325 ? -42.851 10.122 11.187 1.00 92.31 325 PHE A CA 1
ATOM 2541 C C . PHE A 1 325 ? -43.969 9.835 10.171 1.00 92.31 325 PHE A C 1
ATOM 2543 O O . PHE A 1 325 ? -43.735 9.842 8.958 1.00 92.31 325 PHE A O 1
ATOM 2550 N N . SER A 1 326 ? -45.206 9.632 10.640 1.00 89.00 326 SER A N 1
ATOM 2551 C CA . SER A 1 326 ? -46.359 9.374 9.767 1.00 89.00 326 SER A CA 1
ATOM 2552 C C . SER A 1 326 ? -46.668 10.534 8.817 1.00 89.00 326 SER A C 1
ATOM 2554 O O . SER A 1 326 ? -46.995 10.298 7.650 1.00 89.00 326 SER A O 1
ATOM 2556 N N . GLN A 1 327 ? -46.565 11.782 9.281 1.00 90.25 327 GLN A N 1
ATOM 2557 C CA . GLN A 1 327 ? -46.810 12.960 8.441 1.00 90.25 327 GLN A CA 1
ATOM 2558 C C . GLN A 1 327 ? -45.745 13.116 7.352 1.00 90.25 327 GLN A C 1
ATOM 2560 O O . GLN A 1 327 ? -46.080 13.358 6.189 1.00 90.25 327 GLN A O 1
ATOM 2565 N N . LEU A 1 328 ? -44.473 12.918 7.705 1.00 87.50 328 LEU A N 1
ATOM 2566 C CA . LEU A 1 328 ? -43.362 12.960 6.755 1.00 87.50 328 LEU A CA 1
ATOM 2567 C C . LEU A 1 328 ? -43.485 11.850 5.706 1.00 87.50 328 LEU A C 1
ATOM 2569 O O . LEU A 1 328 ? -43.368 12.115 4.511 1.00 87.50 328 LEU A O 1
ATOM 2573 N N . LYS A 1 329 ? -43.830 10.627 6.126 1.00 87.38 329 LYS A N 1
ATOM 2574 C CA . LYS A 1 329 ? -44.052 9.491 5.222 1.00 87.38 329 LYS A CA 1
ATOM 2575 C C . LYS A 1 329 ? -45.169 9.755 4.208 1.00 87.38 329 LYS A C 1
ATOM 2577 O O . LYS A 1 329 ? -44.997 9.464 3.029 1.00 87.38 329 LYS A O 1
ATOM 2582 N N . LYS A 1 330 ? -46.301 10.320 4.639 1.00 88.56 330 LYS A N 1
ATOM 2583 C CA . LYS A 1 330 ? -47.412 10.689 3.741 1.00 88.56 330 LYS A CA 1
ATOM 2584 C C . LYS A 1 330 ? -47.005 11.753 2.725 1.00 88.56 330 LYS A C 1
ATOM 2586 O O . LYS A 1 330 ? -47.241 11.588 1.532 1.00 88.56 330 LYS A O 1
ATOM 2591 N N . LYS A 1 331 ? -46.296 12.788 3.189 1.00 86.56 331 LYS A N 1
ATOM 2592 C CA . LYS A 1 331 ? -45.765 13.862 2.340 1.00 86.56 331 LYS A CA 1
ATOM 2593 C C . LYS A 1 331 ? -44.825 13.333 1.252 1.00 86.56 331 LYS A C 1
ATOM 2595 O O . LYS A 1 331 ? -44.899 13.801 0.122 1.00 86.56 331 LYS A O 1
ATOM 2600 N N . LEU A 1 332 ? -43.983 12.350 1.578 1.00 83.81 332 LEU A N 1
ATOM 2601 C CA . LEU A 1 332 ? -43.056 11.725 0.627 1.00 83.81 332 LEU A CA 1
ATOM 2602 C C . LEU A 1 332 ? -43.720 10.763 -0.354 1.00 83.81 332 LEU A C 1
ATOM 2604 O O . LEU A 1 332 ? -43.271 10.637 -1.490 1.00 83.81 332 LEU A O 1
ATOM 2608 N N . LEU A 1 333 ? -44.788 10.090 0.072 1.00 84.31 333 LEU A N 1
ATOM 2609 C CA . LEU A 1 333 ? -45.558 9.181 -0.777 1.00 84.31 333 LEU A CA 1
ATOM 2610 C C . LEU A 1 333 ? -46.633 9.900 -1.609 1.00 84.31 333 LEU A C 1
ATOM 2612 O O . LEU A 1 333 ? -47.239 9.272 -2.474 1.00 84.31 333 LEU A O 1
ATOM 2616 N N . GLY A 1 334 ? -46.858 11.198 -1.373 1.00 78.88 334 GLY A N 1
ATOM 2617 C CA . GLY A 1 334 ? -47.842 12.005 -2.096 1.00 78.88 334 GLY A CA 1
ATOM 2618 C C . GLY A 1 334 ? -49.297 11.624 -1.800 1.00 78.88 334 GLY A C 1
ATOM 2619 O O . GLY A 1 334 ? -50.134 11.739 -2.695 1.00 78.88 334 GLY A O 1
ATOM 2620 N N . ILE A 1 335 ? -49.587 11.148 -0.581 1.00 71.75 335 ILE A N 1
ATOM 2621 C CA . ILE A 1 335 ? -50.903 10.627 -0.153 1.00 71.75 335 ILE A CA 1
ATOM 2622 C C . ILE A 1 335 ? -51.484 11.335 1.067 1.00 71.75 335 ILE A C 1
ATOM 2624 O O . ILE A 1 335 ? -50.702 11.830 1.911 1.00 71.75 335 ILE A O 1
#

Radius of gyration: 32.39 Å; chains: 1; bounding box: 83×57×79 Å

Sequence (335 aa):
MKQNTCPICHDKLSLFKTVKIKDGTKICEVHYEEAGIDLSERIDRIKNKNHFSVDELQDRISKNSTTELLTDSDLNLITSNKQKICPICDQKLTLLKQTLKGGVKVCEKHFGEAGIDMNEILSRVGNEFTLEEIRLRINTVNKVSKELEDEREVFRIDKNIGIFVAFDETQKKWATLSNGQLDRIYDYEDIVNFELLEDGNSVASGGLGRALVGGALFGGTGAIVGGITGKKTTKAICSTLKIKVTMNNMSEPVIYINFIETKTKKDSSSYKILFDSAQECLSILQLICEKADKKTLDKQPVTPAEEITKYKTLLDEGAITEEEFSQLKKKLLGI